Protein AF-0000000080191101 (afdb_homodimer)

Sequence (274 aa):
MLFVVQNVDECIVKDENNTLVDKIQKGYIIYFGLEKEDIEQYKGLDENKINFFAKKSHDFIKENIEERKEIMLLSQFTLMARFKKNKPDFHHASNPEIAKDVFYMLKDLLRANSGIFRTTLQIETKGQNINTRFLKLMLFVVQNVDECIVKDENNTLVDKIQKGYIIYFGLEKEDIEQYKGLDENKINFFAKKSHDFIKENIEERKEIMLLSQFTLMARFKKNKPDFHHASNPEIAKDVFYMLKDLLRANSGIFRTTLQIETKGQNINTRFLKL

InterPro domains:
  IPR003732 D-aminoacyl-tRNA deacylase DTD [PF02580] (3-123)
  IPR003732 D-aminoacyl-tRNA deacylase DTD [PTHR10472] (2-113)
  IPR023509 D-aminoacyl-tRNA deacylase-like superfamily [G3DSA:3.50.80.10] (1-134)
  IPR023509 D-aminoacyl-tRNA deacylase-like superfamily [SSF69500] (1-118)

Structure (mmCIF, N/CA/C/O backbone):
data_AF-0000000080191101-model_v1
#
loop_
_entity.id
_entity.type
_entity.pdbx_description
1 polymer 'D-aminoacyl-tRNA deacylase'
#
loop_
_atom_site.group_PDB
_atom_site.id
_atom_site.type_symbol
_atom_site.label_atom_id
_atom_site.label_alt_id
_atom_site.label_comp_id
_atom_site.label_asym_id
_atom_site.label_entity_id
_atom_site.label_seq_id
_atom_site.pdbx_PDB_ins_code
_atom_site.Cartn_x
_atom_site.Cartn_y
_atom_site.Cartn_z
_atom_site.occupancy
_atom_site.B_iso_or_equiv
_atom_site.auth_seq_id
_atom_site.auth_comp_id
_atom_site.auth_asym_id
_atom_site.auth_atom_id
_atom_site.pdbx_PDB_model_num
ATOM 1 N N . MET A 1 1 ? 10.312 11.273 -0.584 1 88.62 1 MET A N 1
ATOM 2 C CA . MET A 1 1 ? 8.906 11.18 -0.191 1 88.62 1 MET A CA 1
ATOM 3 C C . MET A 1 1 ? 8.219 10.008 -0.881 1 88.62 1 MET A C 1
ATOM 5 O O . MET A 1 1 ? 8.461 9.75 -2.062 1 88.62 1 MET A O 1
ATOM 9 N N . LEU A 1 2 ? 7.516 9.289 -0.04 1 91.44 2 LEU A N 1
ATOM 10 C CA . LEU A 1 2 ? 6.887 8.07 -0.542 1 91.44 2 LEU A CA 1
ATOM 11 C C . LEU A 1 2 ? 5.379 8.109 -0.317 1 91.44 2 LEU A C 1
ATOM 13 O O . LEU A 1 2 ? 4.914 8.578 0.725 1 91.44 2 LEU A O 1
ATOM 17 N N . PHE A 1 3 ? 4.68 7.602 -1.329 1 93.19 3 PHE A N 1
ATOM 18 C CA . PHE A 1 3 ? 3.225 7.52 -1.261 1 93.19 3 PHE A CA 1
ATOM 19 C C . PHE A 1 3 ? 2.74 6.141 -1.691 1 93.19 3 PHE A C 1
ATOM 21 O O . PHE A 1 3 ? 3.275 5.555 -2.637 1 93.19 3 PHE A O 1
ATOM 28 N N . VAL A 1 4 ? 1.876 5.621 -0.976 1 95 4 VAL A N 1
ATOM 29 C CA . VAL A 1 4 ? 1.034 4.535 -1.467 1 95 4 VAL A CA 1
ATOM 30 C C . VAL A 1 4 ? -0.397 5.035 -1.653 1 95 4 VAL A C 1
ATOM 32 O O . VAL A 1 4 ? -0.97 5.648 -0.749 1 95 4 VAL A O 1
ATOM 35 N N . VAL A 1 5 ? -0.919 4.844 -2.834 1 94.62 5 VAL A N 1
ATOM 36 C CA . VAL A 1 5 ? -2.248 5.344 -3.176 1 94.62 5 VAL A CA 1
ATOM 37 C C . VAL A 1 5 ? -3.166 4.172 -3.516 1 94.62 5 VAL A C 1
ATOM 39 O O . VAL A 1 5 ? -2.789 3.279 -4.277 1 94.62 5 VAL A O 1
ATOM 42 N N . GLN A 1 6 ? -4.324 4.168 -2.977 1 95.69 6 GLN A N 1
ATOM 43 C CA . GLN A 1 6 ? -5.328 3.146 -3.256 1 95.69 6 GLN A CA 1
ATOM 44 C C . GLN A 1 6 ? -6.699 3.771 -3.482 1 95.69 6 GLN A C 1
ATOM 46 O O . GLN A 1 6 ? -7.121 4.652 -2.729 1 95.69 6 GLN A O 1
ATOM 51 N N . ASN A 1 7 ? -7.391 3.387 -4.535 1 95.5 7 ASN A N 1
ATOM 52 C CA . ASN A 1 7 ? -8.789 3.797 -4.68 1 95.5 7 ASN A CA 1
ATOM 53 C C . ASN A 1 7 ? -9.703 2.994 -3.762 1 95.5 7 ASN A C 1
ATOM 55 O O . ASN A 1 7 ? -9.469 1.806 -3.529 1 95.5 7 ASN A O 1
ATOM 59 N N . VAL A 1 8 ? -10.766 3.678 -3.258 1 96.81 8 VAL A N 1
ATOM 60 C CA . VAL A 1 8 ? -11.711 3.021 -2.361 1 96.81 8 VAL A CA 1
ATOM 61 C C . VAL A 1 8 ? -13.133 3.51 -2.658 1 96.81 8 VAL A C 1
ATOM 63 O O . VAL A 1 8 ? -13.32 4.551 -3.289 1 96.81 8 VAL A O 1
ATOM 66 N N . ASP A 1 9 ? -14.039 2.709 -2.223 1 97 9 ASP A N 1
ATOM 67 C CA . ASP A 1 9 ? -15.438 3.119 -2.258 1 97 9 ASP A CA 1
ATOM 68 C C . ASP A 1 9 ? -15.859 3.752 -0.934 1 97 9 ASP A C 1
ATOM 70 O O . ASP A 1 9 ? -16.812 4.523 -0.885 1 97 9 ASP A O 1
ATOM 74 N N . GLU A 1 10 ? -15.125 3.342 0.123 1 98.06 10 GLU A N 1
ATOM 75 C CA . GLU A 1 10 ? -15.375 3.877 1.458 1 98.06 10 GLU A CA 1
ATOM 76 C C . GLU A 1 10 ? -14.148 3.725 2.354 1 98.06 10 GLU A C 1
ATOM 78 O O . GLU A 1 10 ? -13.453 2.711 2.291 1 98.06 10 GLU A O 1
ATOM 83 N N . CYS A 1 11 ? -13.914 4.695 3.174 1 98.38 11 CYS A N 1
ATOM 84 C CA . CYS A 1 11 ? -12.883 4.66 4.207 1 98.38 11 CYS A CA 1
ATOM 85 C C . CYS A 1 11 ? -13.367 5.344 5.48 1 98.38 11 CYS A C 1
ATOM 87 O O . CYS A 1 11 ? -13.797 6.496 5.445 1 98.38 11 CYS A O 1
ATOM 89 N N . ILE A 1 12 ? -13.328 4.648 6.539 1 98.62 12 ILE A N 1
ATOM 90 C CA . ILE A 1 12 ? -13.727 5.18 7.836 1 98.62 12 ILE A CA 1
ATOM 91 C C . ILE A 1 12 ? -12.547 5.121 8.805 1 98.62 12 ILE A C 1
ATOM 93 O O . ILE A 1 12 ? -11.938 4.066 8.984 1 98.62 12 ILE A O 1
ATOM 97 N N . VAL A 1 13 ? -12.234 6.246 9.398 1 98.56 13 VAL A N 1
ATOM 98 C CA . VAL A 1 13 ? -11.141 6.34 10.367 1 98.56 13 VAL A CA 1
ATOM 99 C C . VAL A 1 13 ? -11.695 6.699 11.742 1 98.56 13 VAL A C 1
ATOM 101 O O . VAL A 1 13 ? -12.406 7.695 11.891 1 98.56 13 VAL A O 1
ATOM 104 N N . LYS A 1 14 ? -11.375 5.848 12.68 1 98.44 14 LYS A N 1
ATOM 105 C CA . LYS A 1 14 ? -11.812 6.055 14.062 1 98.44 14 LYS A CA 1
ATOM 106 C C . LYS A 1 14 ? -10.617 6.059 15.016 1 98.44 14 LYS A C 1
ATOM 108 O O . LYS A 1 14 ? -9.555 5.527 14.695 1 98.44 14 LYS A O 1
ATOM 113 N N . ASP A 1 15 ? -10.773 6.691 16.125 1 96.88 15 ASP A N 1
ATOM 114 C CA . ASP A 1 15 ? -9.719 6.66 17.125 1 96.88 15 ASP A CA 1
ATOM 115 C C . ASP A 1 15 ? -9.828 5.418 18 1 96.88 15 ASP A C 1
ATOM 117 O O . ASP A 1 15 ? -10.656 4.539 17.734 1 96.88 15 ASP A O 1
ATOM 121 N N . GLU A 1 16 ? -9 5.312 19.016 1 92.56 16 GLU A N 1
ATOM 122 C CA . GLU A 1 16 ? -8.914 4.129 19.859 1 92.56 16 GLU A CA 1
ATOM 123 C C . GLU A 1 16 ? -10.211 3.916 20.641 1 92.56 16 GLU A C 1
ATOM 125 O O . GLU A 1 16 ? -10.516 2.795 21.047 1 92.56 16 GLU A O 1
ATOM 130 N N . ASN A 1 17 ? -10.93 5.008 20.828 1 94.69 17 ASN A N 1
ATOM 131 C CA . ASN A 1 17 ? -12.195 4.93 21.547 1 94.69 17 ASN A CA 1
ATOM 132 C C . ASN A 1 17 ? -13.367 4.73 20.594 1 94.69 17 ASN A C 1
ATOM 134 O O . ASN A 1 17 ? -14.523 4.922 20.969 1 94.69 17 ASN A O 1
ATOM 138 N N . ASN A 1 18 ? -13.086 4.473 19.375 1 94.69 18 ASN A N 1
ATOM 139 C CA . ASN A 1 18 ? -14.07 4.211 18.328 1 94.69 18 ASN A CA 1
ATOM 140 C C . ASN A 1 18 ? -14.836 5.477 17.953 1 94.69 18 ASN A C 1
ATOM 142 O O . ASN A 1 18 ? -15.969 5.402 17.469 1 94.69 18 ASN A O 1
ATOM 146 N N . THR A 1 19 ? -14.273 6.645 18.297 1 97.19 19 THR A N 1
ATOM 147 C CA . THR A 1 19 ? -14.852 7.91 17.859 1 97.19 19 THR A CA 1
ATOM 148 C C . THR A 1 19 ? -14.43 8.234 16.438 1 97.19 19 THR A C 1
ATOM 150 O O . THR A 1 19 ? -13.266 8.062 16.062 1 97.19 19 THR A O 1
ATOM 153 N N . LEU A 1 20 ? -15.406 8.688 15.672 1 98.19 20 LEU A N 1
ATOM 154 C CA . LEU A 1 20 ? -15.141 9.008 14.273 1 98.19 20 LEU A CA 1
ATOM 155 C C . LEU A 1 20 ? -14.148 10.164 14.156 1 98.19 20 LEU A C 1
ATOM 157 O O . LEU A 1 20 ? -14.352 11.219 14.758 1 98.19 20 LEU A O 1
ATOM 161 N N . VAL A 1 21 ? -13.086 9.922 13.477 1 98.25 21 VAL A N 1
ATOM 162 C CA . VAL A 1 21 ? -12.117 10.961 13.148 1 98.25 21 VAL A CA 1
ATOM 163 C C . VAL A 1 21 ? -12.469 11.602 11.812 1 98.25 21 VAL A C 1
ATOM 165 O O . VAL A 1 21 ? -12.562 12.828 11.703 1 98.25 21 VAL A O 1
ATOM 168 N N . ASP A 1 22 ? -12.688 10.789 10.781 1 98.5 22 ASP A N 1
ATOM 169 C CA . ASP A 1 22 ? -13.078 11.242 9.453 1 98.5 22 ASP A CA 1
ATOM 170 C C . ASP A 1 22 ? -13.547 10.078 8.586 1 98.5 22 ASP A C 1
ATOM 172 O O . ASP A 1 22 ? -13.414 8.914 8.977 1 98.5 22 ASP A O 1
ATOM 176 N N . LYS A 1 23 ? -14.195 10.375 7.516 1 98.5 23 LYS A N 1
ATOM 177 C CA . LYS A 1 23 ? -14.688 9.352 6.594 1 98.5 23 LYS A CA 1
ATOM 178 C C . LYS A 1 23 ? -14.797 9.898 5.176 1 98.5 23 LYS A C 1
ATOM 180 O O . LYS A 1 23 ? -15.008 11.094 4.98 1 98.5 23 LYS A O 1
ATOM 185 N N . ILE A 1 24 ? -14.539 9.023 4.238 1 98.31 24 ILE A N 1
ATOM 186 C CA . ILE A 1 24 ? -14.773 9.383 2.844 1 98.31 24 ILE A CA 1
ATOM 187 C C . ILE A 1 24 ? -15.547 8.266 2.145 1 98.31 24 ILE A C 1
ATOM 189 O O . ILE A 1 24 ? -15.531 7.121 2.596 1 98.31 24 ILE A O 1
ATOM 193 N N . GLN A 1 25 ? -16.25 8.68 1.115 1 96.94 25 GLN A N 1
ATOM 194 C CA . GLN A 1 25 ? -16.828 7.703 0.197 1 96.94 25 GLN A CA 1
ATOM 195 C C . GLN A 1 25 ? -15.898 7.438 -0.982 1 96.94 25 GLN A C 1
ATOM 197 O O . GLN A 1 25 ? -14.727 7.121 -0.792 1 96.94 25 GLN A O 1
ATOM 202 N N . LYS A 1 26 ? -16.375 7.414 -2.162 1 96.12 26 LYS A N 1
ATOM 203 C CA . LYS A 1 26 ? -15.539 7.09 -3.32 1 96.12 26 LYS A CA 1
ATOM 204 C C . LYS A 1 26 ? -14.367 8.07 -3.449 1 96.12 26 LYS A C 1
ATOM 206 O O . LYS A 1 26 ? -14.57 9.281 -3.512 1 96.12 26 LYS A O 1
ATOM 211 N N . GLY A 1 27 ? -13.164 7.551 -3.402 1 96.69 27 GLY A N 1
ATOM 212 C CA . GLY A 1 27 ? -11.969 8.391 -3.482 1 96.69 27 GLY A CA 1
ATOM 213 C C . GLY A 1 27 ? -10.68 7.602 -3.34 1 96.69 27 GLY A C 1
ATOM 214 O O . GLY A 1 27 ? -10.57 6.48 -3.836 1 96.69 27 GLY A O 1
ATOM 215 N N . TYR A 1 28 ? -9.641 8.266 -2.773 1 97.19 28 TYR A N 1
ATOM 216 C CA . TYR A 1 28 ? -8.32 7.668 -2.641 1 97.19 28 TYR A CA 1
ATOM 217 C C . TYR A 1 28 ? -7.824 7.754 -1.202 1 97.19 28 TYR A C 1
ATOM 219 O O . TYR A 1 28 ? -8.039 8.758 -0.524 1 97.19 28 TYR A O 1
ATOM 227 N N . ILE A 1 29 ? -7.289 6.684 -0.745 1 97.75 29 ILE A N 1
ATOM 228 C CA . ILE A 1 29 ? -6.438 6.75 0.438 1 97.75 29 ILE A CA 1
ATOM 229 C C . ILE A 1 29 ? -4.988 6.996 0.02 1 97.75 29 ILE A C 1
ATOM 231 O O . ILE A 1 29 ? -4.484 6.344 -0.897 1 97.75 29 ILE A O 1
ATOM 235 N N . ILE A 1 30 ? -4.355 7.93 0.646 1 97.12 30 ILE A N 1
ATOM 236 C CA . ILE A 1 30 ? -2.943 8.211 0.409 1 97.12 30 ILE A CA 1
ATOM 237 C C . ILE A 1 30 ? -2.154 8.031 1.704 1 97.12 30 ILE A C 1
ATOM 239 O O . ILE A 1 30 ? -2.359 8.766 2.672 1 97.12 30 ILE A O 1
ATOM 243 N N . TYR A 1 31 ? -1.347 7.023 1.684 1 97 31 TYR A N 1
ATOM 244 C CA . TYR A 1 31 ? -0.37 6.828 2.75 1 97 31 TYR A CA 1
ATOM 245 C C . TYR A 1 31 ? 0.904 7.617 2.475 1 97 31 TYR A C 1
ATOM 247 O O . TYR A 1 31 ? 1.59 7.371 1.479 1 97 31 TYR A O 1
ATOM 255 N N . PHE A 1 32 ? 1.177 8.508 3.398 1 96.12 32 PHE A N 1
ATOM 256 C CA . PHE A 1 32 ? 2.244 9.477 3.18 1 96.12 32 PHE A CA 1
ATOM 257 C C . PHE A 1 32 ? 3.414 9.211 4.121 1 96.12 32 PHE A C 1
ATOM 259 O O . PHE A 1 32 ? 3.221 9.023 5.324 1 96.12 32 PHE A O 1
ATOM 266 N N . GLY A 1 33 ? 4.598 9.188 3.529 1 94.56 33 GLY A N 1
ATOM 267 C CA . GLY A 1 33 ? 5.84 9.125 4.281 1 94.56 33 GLY A CA 1
ATOM 268 C C . GLY A 1 33 ? 6.898 10.086 3.771 1 94.56 33 GLY A C 1
ATOM 269 O O . GLY A 1 33 ? 7.043 10.266 2.562 1 94.56 33 GLY A O 1
ATOM 270 N N . LEU A 1 34 ? 7.527 10.734 4.703 1 93.38 34 LEU A N 1
ATOM 271 C CA . LEU A 1 34 ? 8.602 11.656 4.371 1 93.38 34 LEU A CA 1
ATOM 272 C C . LEU A 1 34 ? 9.953 11.094 4.777 1 93.38 34 LEU A C 1
ATOM 274 O O . LEU A 1 34 ? 10.148 10.703 5.934 1 93.38 34 LEU A O 1
ATOM 278 N N . GLU A 1 35 ? 10.883 11.047 3.877 1 91.31 35 GLU A N 1
ATOM 279 C CA . GLU A 1 35 ? 12.203 10.477 4.109 1 91.31 35 GLU A CA 1
ATOM 280 C C . GLU A 1 35 ? 13.148 11.508 4.711 1 91.31 35 GLU A C 1
ATOM 282 O O . GLU A 1 35 ? 13.141 12.672 4.312 1 91.31 35 GLU A O 1
ATOM 287 N N . LYS A 1 36 ? 13.984 11.039 5.539 1 91 36 LYS A N 1
ATOM 288 C CA . LYS A 1 36 ? 14.969 11.883 6.215 1 91 36 LYS A CA 1
ATOM 289 C C . LYS A 1 36 ? 15.93 12.508 5.211 1 91 36 LYS A C 1
ATOM 291 O O . LYS A 1 36 ? 16.234 13.703 5.293 1 91 36 LYS A O 1
ATOM 296 N N . GLU A 1 37 ? 16.375 11.758 4.32 1 88.81 37 GLU A N 1
ATOM 297 C CA . GLU A 1 37 ? 17.359 12.211 3.34 1 88.81 37 GLU A CA 1
ATOM 298 C C . GLU A 1 37 ? 16.797 13.352 2.49 1 88.81 37 GLU A C 1
ATOM 300 O O . GLU A 1 37 ? 17.531 14.266 2.123 1 88.81 37 GLU A O 1
ATOM 305 N N . ASP A 1 38 ? 15.523 13.328 2.174 1 86.12 38 ASP A N 1
ATOM 306 C CA . ASP A 1 38 ? 14.891 14.391 1.398 1 86.12 38 ASP A CA 1
ATOM 307 C C . ASP A 1 38 ? 14.914 15.711 2.154 1 86.12 38 ASP A C 1
ATOM 309 O O . ASP A 1 38 ? 15.273 16.75 1.591 1 86.12 38 ASP A O 1
ATOM 313 N N . ILE A 1 39 ? 14.609 15.672 3.426 1 86.38 39 ILE A N 1
ATOM 314 C CA . ILE A 1 39 ? 14.531 16.875 4.254 1 86.38 39 ILE A CA 1
ATOM 315 C C . ILE A 1 39 ? 15.93 17.422 4.5 1 86.38 39 ILE A C 1
ATOM 317 O O . ILE A 1 39 ? 16.141 18.641 4.43 1 86.38 39 ILE A O 1
ATOM 321 N N . GLU A 1 40 ? 16.859 16.547 4.738 1 86.06 40 GLU A N 1
ATOM 322 C CA . GLU A 1 40 ? 18.203 16.984 5.105 1 86.06 40 GLU A CA 1
ATOM 323 C C . GLU A 1 40 ? 18.938 17.594 3.912 1 86.06 40 GLU A C 1
ATOM 325 O O . GLU A 1 40 ? 19.828 18.422 4.086 1 86.06 40 GLU A O 1
ATOM 330 N N . GLN A 1 41 ? 18.562 17.125 2.807 1 87.12 41 GLN A N 1
ATOM 331 C CA . GLN A 1 41 ? 19.203 17.641 1.603 1 87.12 41 GLN A CA 1
ATOM 332 C C . GLN A 1 41 ? 18.75 19.062 1.296 1 87.12 41 GLN A C 1
ATOM 334 O O . GLN A 1 41 ? 19.422 19.812 0.584 1 87.12 41 GLN A O 1
ATOM 339 N N . TYR A 1 42 ? 17.594 19.438 1.812 1 84.06 42 TYR A N 1
ATOM 340 C CA . TYR A 1 42 ? 17.078 20.797 1.614 1 84.06 42 TYR A CA 1
ATOM 341 C C . TYR A 1 42 ? 17.719 21.781 2.584 1 84.06 42 TYR A C 1
ATOM 343 O O . TYR A 1 42 ? 17.656 21.594 3.801 1 84.06 42 TYR A O 1
ATOM 351 N N . LYS A 1 43 ? 18.469 22.672 1.936 1 82.81 43 LYS A N 1
ATOM 352 C CA . LYS A 1 43 ? 19.125 23.719 2.719 1 82.81 43 LYS A CA 1
ATOM 353 C C . LYS A 1 43 ? 18.188 24.891 2.984 1 82.81 43 LYS A C 1
ATOM 355 O O . LYS A 1 43 ? 17.469 25.328 2.086 1 82.81 43 LYS A O 1
ATOM 360 N N . GLY A 1 44 ? 17.953 25.25 4.316 1 80.62 44 GLY A N 1
ATOM 361 C CA . GLY A 1 44 ? 17.094 26.375 4.648 1 80.62 44 GLY A CA 1
ATOM 362 C C . GLY A 1 44 ? 16.406 26.234 5.996 1 80.62 44 GLY A C 1
ATOM 363 O O . GLY A 1 44 ? 16.672 25.281 6.73 1 80.62 44 GLY A O 1
ATOM 364 N N . LEU A 1 45 ? 15.5 27.234 6.141 1 86.38 45 LEU A N 1
ATOM 365 C CA . LEU A 1 45 ? 14.75 27.219 7.391 1 86.38 45 LEU A CA 1
ATOM 366 C C . LEU A 1 45 ? 13.641 26.188 7.348 1 86.38 45 LEU A C 1
ATOM 368 O O . LEU A 1 45 ? 13.172 25.812 6.27 1 86.38 45 LEU A O 1
ATOM 372 N N . ASP A 1 46 ? 13.172 25.719 8.484 1 88.5 46 ASP A N 1
ATOM 373 C CA . ASP A 1 46 ? 12.156 24.672 8.602 1 88.5 46 ASP A CA 1
ATOM 374 C C . ASP A 1 46 ? 10.867 25.078 7.895 1 88.5 46 ASP A C 1
ATOM 376 O O . ASP A 1 46 ? 10.234 24.266 7.223 1 88.5 46 ASP A O 1
ATOM 380 N N . GLU A 1 47 ? 10.609 26.297 7.965 1 90.69 47 GLU A N 1
ATOM 381 C CA . GLU A 1 47 ? 9.367 26.766 7.359 1 90.69 47 GLU A CA 1
ATOM 382 C C . GLU A 1 47 ? 9.398 26.609 5.844 1 90.69 47 GLU A C 1
ATOM 384 O O . GLU A 1 47 ? 8.391 26.234 5.23 1 90.69 47 GLU A O 1
ATOM 389 N N . ASN A 1 48 ? 10.531 26.938 5.324 1 91.56 48 ASN A N 1
ATOM 390 C CA . ASN A 1 48 ? 10.68 26.812 3.879 1 91.56 48 ASN A CA 1
ATOM 391 C C . ASN A 1 48 ? 10.664 25.344 3.441 1 91.56 48 ASN A C 1
ATOM 393 O O . ASN A 1 48 ? 10.109 25.016 2.396 1 91.56 48 ASN A O 1
ATOM 397 N N . LYS A 1 49 ? 11.203 24.562 4.266 1 91.19 49 LYS A N 1
ATOM 398 C CA . LYS A 1 49 ? 11.211 23.125 3.996 1 91.19 49 LYS A CA 1
ATOM 399 C C . LYS A 1 49 ? 9.789 22.562 3.977 1 91.19 49 LYS A C 1
ATOM 401 O O . LYS A 1 49 ? 9.414 21.844 3.045 1 91.19 49 LYS A O 1
ATOM 406 N N . ILE A 1 50 ? 9.102 22.922 4.953 1 94.56 50 ILE A N 1
ATOM 407 C CA . ILE A 1 50 ? 7.734 22.422 5.109 1 94.56 50 ILE A CA 1
ATOM 408 C C . ILE A 1 50 ? 6.898 22.828 3.9 1 94.56 50 ILE A C 1
ATOM 410 O O . ILE A 1 50 ? 6.227 22 3.291 1 94.56 50 ILE A O 1
ATOM 414 N N . ASN A 1 51 ? 7.012 24.078 3.51 1 95.44 51 ASN A N 1
ATOM 415 C CA . ASN A 1 51 ? 6.262 24.578 2.369 1 95.44 51 ASN A CA 1
ATOM 416 C C . ASN A 1 51 ? 6.664 23.891 1.072 1 95.44 51 ASN A C 1
ATOM 418 O O . ASN A 1 51 ? 5.809 23.516 0.269 1 95.44 51 ASN A O 1
ATOM 422 N N . PHE A 1 52 ? 7.867 23.75 0.987 1 94.5 52 PHE A N 1
ATOM 423 C CA . PHE A 1 52 ? 8.406 23.156 -0.229 1 94.5 52 PHE A CA 1
ATOM 424 C C . PHE A 1 52 ? 7.918 21.719 -0.393 1 94.5 52 PHE A C 1
ATOM 426 O O . PHE A 1 52 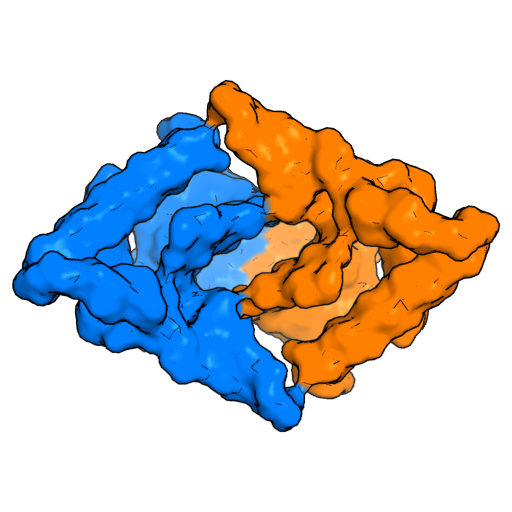? 7.375 21.359 -1.439 1 94.5 52 PHE A O 1
ATOM 433 N N . PHE A 1 53 ? 8.055 20.953 0.539 1 94.44 53 PHE A N 1
ATOM 434 C CA . PHE A 1 53 ? 7.727 19.531 0.443 1 94.44 53 PHE A CA 1
ATOM 435 C C . PHE A 1 53 ? 6.219 19.344 0.349 1 94.44 53 PHE A C 1
ATOM 437 O O . PHE A 1 53 ? 5.746 18.438 -0.344 1 94.44 53 PHE A O 1
ATOM 444 N N . ALA A 1 54 ? 5.473 20.188 1.089 1 96.62 54 ALA A N 1
ATOM 445 C CA . ALA A 1 54 ? 4.02 20.094 0.996 1 96.62 54 ALA A CA 1
ATOM 446 C C . ALA A 1 54 ? 3.539 20.406 -0.419 1 96.62 54 ALA A C 1
ATOM 448 O O . ALA A 1 54 ? 2.738 19.672 -0.988 1 96.62 54 ALA A O 1
ATOM 449 N N . LYS A 1 55 ? 4.094 21.453 -1.005 1 96.12 55 LYS A N 1
ATOM 450 C CA . LYS A 1 55 ? 3.693 21.859 -2.35 1 96.12 55 LYS A CA 1
ATOM 451 C C . LYS A 1 55 ? 4.129 20.828 -3.385 1 96.12 55 LYS A C 1
ATOM 453 O O . LYS A 1 55 ? 3.361 20.484 -4.285 1 96.12 55 LYS A O 1
ATOM 458 N N . LYS A 1 56 ? 5.316 20.406 -3.213 1 94 56 LYS A N 1
ATOM 459 C CA . LYS A 1 56 ? 5.832 19.406 -4.137 1 94 56 LYS A CA 1
ATOM 460 C C . LYS A 1 56 ? 4.996 18.125 -4.086 1 94 56 LYS A C 1
ATOM 462 O O . LYS A 1 56 ? 4.695 17.531 -5.121 1 94 56 LYS A O 1
ATOM 467 N N . SER A 1 57 ? 4.684 17.719 -2.887 1 94.56 57 SER A N 1
ATOM 468 C CA . SER A 1 57 ? 3.836 16.547 -2.711 1 94.56 57 SER A CA 1
ATOM 469 C C . SER A 1 57 ? 2.463 16.75 -3.34 1 94.56 57 SER A C 1
ATOM 471 O O . SER A 1 57 ? 1.946 15.859 -4.023 1 94.56 57 SER A O 1
ATOM 473 N N . HIS A 1 58 ? 1.922 17.859 -3.086 1 95.62 58 HIS A N 1
ATOM 474 C CA . HIS A 1 58 ? 0.621 18.203 -3.646 1 95.62 58 HIS A CA 1
ATOM 475 C C . HIS A 1 58 ? 0.618 18.062 -5.164 1 95.62 58 HIS A C 1
ATOM 477 O O . HIS A 1 58 ? -0.249 17.391 -5.727 1 95.62 58 HIS A O 1
ATOM 483 N N . ASP A 1 59 ? 1.575 18.703 -5.777 1 92.94 59 ASP A N 1
ATOM 484 C CA . ASP A 1 59 ? 1.649 18.688 -7.234 1 92.94 59 ASP A CA 1
ATOM 485 C C . ASP A 1 59 ? 1.83 17.25 -7.754 1 92.94 59 ASP A C 1
ATOM 487 O O . ASP A 1 59 ? 1.198 16.859 -8.734 1 92.94 59 ASP A O 1
ATOM 491 N N . PHE A 1 60 ? 2.654 16.562 -7.086 1 89.88 60 PHE A N 1
ATOM 492 C CA . PHE A 1 60 ? 2.949 15.195 -7.484 1 89.88 60 PHE A CA 1
ATOM 493 C C . PHE A 1 60 ? 1.702 14.328 -7.391 1 89.88 60 PHE A C 1
ATOM 495 O O . PHE A 1 60 ? 1.384 13.586 -8.32 1 89.88 60 PHE A O 1
ATOM 502 N N . ILE A 1 61 ? 0.945 14.406 -6.293 1 90.81 61 ILE A N 1
ATOM 503 C CA . ILE A 1 61 ? -0.266 13.625 -6.074 1 90.81 61 ILE A CA 1
ATOM 504 C C . ILE A 1 61 ? -1.312 13.984 -7.125 1 90.81 61 ILE A C 1
ATOM 506 O O . ILE A 1 61 ? -1.911 13.102 -7.742 1 90.81 61 ILE A O 1
ATOM 510 N N . LYS A 1 62 ? -1.498 15.18 -7.41 1 90.12 62 LYS A N 1
ATOM 511 C CA . LYS A 1 62 ? -2.51 15.641 -8.352 1 90.12 62 LYS A CA 1
ATOM 512 C C . LYS A 1 62 ? -2.225 15.125 -9.758 1 90.12 62 LYS A C 1
ATOM 514 O O . LYS A 1 62 ? -3.152 14.859 -10.531 1 90.12 62 LYS A O 1
ATOM 519 N N . GLU A 1 63 ? -0.983 14.992 -10.016 1 87 63 GLU A 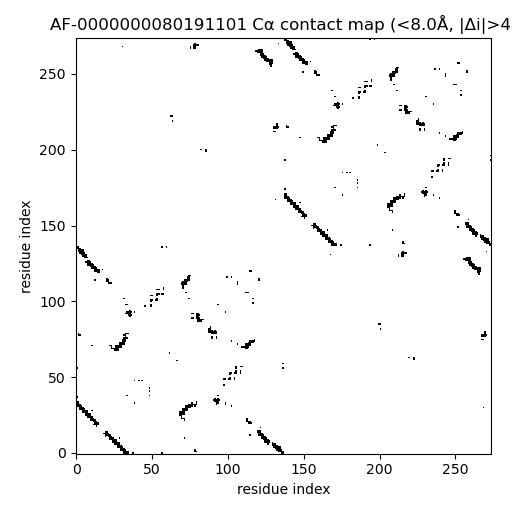N 1
ATOM 520 C CA . GLU A 1 63 ? -0.59 14.5 -11.336 1 87 63 GLU A CA 1
ATOM 521 C C . GLU A 1 63 ? -0.833 13 -11.461 1 87 63 GLU A C 1
ATOM 523 O O . GLU A 1 63 ? -0.849 12.461 -12.57 1 87 63 GLU A O 1
ATOM 528 N N . ASN A 1 64 ? -1.038 12.344 -10.336 1 85.25 64 ASN A N 1
ATOM 529 C CA . ASN A 1 64 ? -1.044 10.883 -10.375 1 85.25 64 ASN A CA 1
ATOM 530 C C . ASN A 1 64 ? -2.395 10.32 -9.945 1 85.25 64 ASN A C 1
ATOM 532 O O . ASN A 1 64 ? -2.57 9.102 -9.883 1 85.25 64 ASN A O 1
ATOM 536 N N . ILE A 1 65 ? -3.338 11.133 -9.578 1 85.25 65 ILE A N 1
ATOM 537 C CA . ILE A 1 65 ? -4.664 10.656 -9.203 1 85.25 65 ILE A CA 1
ATOM 538 C C . ILE A 1 65 ? -5.727 11.367 -10.031 1 85.25 65 ILE A C 1
ATOM 540 O O . ILE A 1 65 ? -5.453 12.414 -10.633 1 85.25 65 ILE A O 1
ATOM 544 N N . GLU A 1 66 ? -6.91 10.703 -10.148 1 82.31 66 GLU A N 1
ATOM 545 C CA . GLU A 1 66 ? -8.031 11.328 -10.844 1 82.31 66 GLU A CA 1
ATOM 546 C C . GLU A 1 66 ? -8.547 12.539 -10.078 1 82.31 66 GLU A C 1
ATOM 548 O O . GLU A 1 66 ? -8.594 12.531 -8.844 1 82.31 66 GLU A O 1
ATOM 553 N N . GLU A 1 67 ? -9 13.492 -10.781 1 74.62 67 GLU A N 1
ATOM 554 C CA . GLU A 1 67 ? -9.461 14.75 -10.18 1 74.62 67 GLU A CA 1
ATOM 555 C C . GLU A 1 67 ? -10.82 14.57 -9.508 1 74.62 67 GLU A C 1
ATOM 557 O O . GLU A 1 67 ? -11.578 13.672 -9.859 1 74.62 67 GLU A O 1
ATOM 562 N N . ARG A 1 68 ? -11.094 15.445 -8.562 1 75.25 68 ARG A N 1
ATOM 563 C CA . ARG A 1 68 ? -12.383 15.664 -7.914 1 75.25 68 ARG A CA 1
ATOM 564 C C . ARG A 1 68 ? -12.812 14.438 -7.125 1 75.25 68 ARG A C 1
ATOM 566 O O . ARG A 1 68 ? -14.008 14.117 -7.062 1 75.25 68 ARG A O 1
ATOM 573 N N . LYS A 1 69 ? -11.898 13.664 -6.656 1 87 69 LYS A N 1
ATOM 574 C CA . LYS A 1 69 ? -12.211 12.555 -5.762 1 87 69 LYS A CA 1
ATOM 575 C C . LYS A 1 69 ? -11.812 12.875 -4.324 1 87 69 LYS A C 1
ATOM 577 O O . LYS A 1 69 ? -10.883 13.648 -4.094 1 87 69 LYS A O 1
ATOM 582 N N . GLU A 1 70 ? -12.617 12.398 -3.412 1 96.56 70 GLU A N 1
ATOM 583 C CA . GLU A 1 70 ? -12.273 12.555 -2.002 1 96.56 70 GLU A CA 1
ATOM 584 C C . GLU A 1 70 ? -10.945 11.883 -1.68 1 96.56 70 GLU A C 1
ATOM 586 O O . GLU A 1 70 ? -10.602 10.859 -2.281 1 96.56 70 GLU A O 1
ATOM 591 N N . ILE A 1 71 ? -10.211 12.555 -0.778 1 97.94 71 ILE A N 1
ATOM 592 C CA . ILE A 1 71 ? -8.914 12.008 -0.394 1 97.94 71 ILE A CA 1
ATOM 593 C C . ILE A 1 71 ? -8.867 11.797 1.118 1 97.94 71 ILE A C 1
ATOM 595 O O . ILE A 1 71 ? -9.273 12.672 1.885 1 97.94 71 ILE A O 1
ATOM 599 N N . MET A 1 72 ? -8.523 10.656 1.551 1 98.5 72 MET A N 1
ATOM 600 C CA . MET A 1 72 ? -8.133 10.383 2.93 1 98.5 72 MET A CA 1
ATOM 601 C C . MET A 1 72 ? -6.613 10.312 3.055 1 98.5 72 MET A C 1
ATOM 603 O O . MET A 1 72 ? -5.984 9.391 2.535 1 98.5 72 MET A O 1
ATOM 607 N N . LEU A 1 73 ? -6.012 11.281 3.688 1 98.25 73 LEU A N 1
ATOM 608 C CA . LEU A 1 73 ? -4.566 11.336 3.885 1 98.25 73 LEU A CA 1
ATOM 609 C C . LEU A 1 73 ? -4.176 10.703 5.215 1 98.25 73 LEU A C 1
ATOM 611 O O . LEU A 1 73 ? -4.699 11.086 6.266 1 98.25 73 LEU A O 1
ATOM 615 N N . LEU A 1 74 ? -3.307 9.758 5.191 1 97.94 74 LEU A N 1
ATOM 616 C CA . LEU A 1 74 ? -2.842 9.055 6.383 1 97.94 74 LEU A CA 1
ATOM 617 C C . LEU A 1 74 ? -1.319 9.078 6.469 1 97.94 74 LEU A C 1
ATOM 619 O O . LEU A 1 74 ? -0.634 8.797 5.484 1 97.94 74 LEU A O 1
ATOM 623 N N . SER A 1 75 ? -0.792 9.414 7.664 1 96.56 75 SER A N 1
ATOM 624 C CA . SER A 1 75 ? 0.652 9.375 7.871 1 96.56 75 SER A CA 1
ATOM 625 C C . SER A 1 75 ? 1.151 7.945 8.016 1 96.56 75 SER A C 1
ATOM 627 O O . SER A 1 75 ? 0.531 7.133 8.711 1 96.56 75 SER A O 1
ATOM 629 N N . GLN A 1 76 ? 2.217 7.637 7.336 1 94.19 76 GLN A N 1
ATOM 630 C CA . GLN A 1 76 ? 2.779 6.289 7.363 1 94.19 76 GLN A CA 1
ATOM 631 C C . GLN A 1 76 ? 4.305 6.328 7.32 1 94.19 76 GLN A C 1
ATOM 633 O O . GLN A 1 76 ? 4.906 6.156 6.258 1 94.19 76 GLN A O 1
ATOM 638 N N . PHE A 1 77 ? 4.879 6.434 8.43 1 92.31 77 PHE A N 1
ATOM 639 C CA . PHE A 1 77 ? 6.336 6.477 8.492 1 92.31 77 PHE A CA 1
ATOM 640 C C . PHE A 1 77 ? 6.93 5.098 8.234 1 92.31 77 PHE A C 1
ATOM 642 O O . PHE A 1 77 ? 8.102 4.984 7.867 1 92.31 77 PHE A O 1
ATOM 649 N N . THR A 1 78 ? 6.066 4.074 8.328 1 90.5 78 THR A N 1
ATOM 650 C CA . THR A 1 78 ? 6.535 2.707 8.141 1 90.5 78 THR A CA 1
ATOM 651 C C . THR A 1 78 ? 6.902 2.455 6.684 1 90.5 78 THR A C 1
ATOM 653 O O . THR A 1 78 ? 7.559 1.459 6.367 1 90.5 78 THR A O 1
ATOM 656 N N . LEU A 1 79 ? 6.5 3.371 5.793 1 91.5 79 LEU A N 1
ATOM 657 C CA . LEU A 1 79 ? 6.93 3.283 4.402 1 91.5 79 LEU A CA 1
ATOM 658 C C . LEU A 1 79 ? 8.445 3.383 4.293 1 91.5 79 LEU A C 1
ATOM 660 O O . LEU A 1 79 ? 9.031 2.953 3.293 1 91.5 79 LEU A O 1
ATOM 664 N N . MET A 1 80 ? 9.086 3.926 5.328 1 88.5 80 MET A N 1
ATOM 665 C CA . MET A 1 80 ? 10.531 4.109 5.309 1 88.5 80 MET A CA 1
ATOM 666 C C . MET A 1 80 ? 11.234 2.967 6.039 1 88.5 80 MET A C 1
ATOM 668 O O . MET A 1 80 ? 12.438 3.039 6.305 1 88.5 80 MET A O 1
ATOM 672 N N . ALA A 1 81 ? 10.484 1.994 6.406 1 85.75 81 ALA A N 1
ATOM 673 C CA . ALA A 1 81 ? 11.062 0.866 7.133 1 85.75 81 ALA A CA 1
ATOM 674 C C . ALA A 1 81 ? 12.094 0.136 6.281 1 85.75 81 ALA A C 1
ATOM 676 O O . ALA A 1 81 ? 11.883 -0.077 5.082 1 85.75 81 ALA A O 1
ATOM 677 N N . ARG A 1 82 ? 13.234 -0.085 6.898 1 80 82 ARG A N 1
ATOM 678 C CA . ARG A 1 82 ? 14.266 -0.935 6.312 1 80 82 ARG A CA 1
ATOM 679 C C . ARG A 1 82 ? 14.547 -2.143 7.199 1 80 82 ARG A C 1
ATOM 681 O O . ARG A 1 82 ? 14.5 -2.043 8.43 1 80 82 ARG A O 1
ATOM 688 N N . PHE A 1 83 ? 14.625 -3.215 6.633 1 69.25 83 PHE A N 1
ATOM 689 C CA . PHE A 1 83 ? 14.789 -4.418 7.438 1 69.25 83 PHE A CA 1
ATOM 690 C C . PHE A 1 83 ? 16.25 -4.855 7.465 1 69.25 83 PHE A C 1
ATOM 692 O O . PHE A 1 83 ? 16.891 -4.98 6.418 1 69.25 83 PHE A O 1
ATOM 699 N N . LYS A 1 84 ? 16.828 -4.566 8.695 1 62.53 84 LYS A N 1
ATOM 700 C CA . LYS A 1 84 ? 18.109 -5.148 9.062 1 62.53 84 LYS A CA 1
ATOM 701 C C . LYS A 1 84 ? 17.922 -6.336 10.008 1 62.53 84 LYS A C 1
ATOM 703 O O . LYS A 1 84 ? 17.484 -6.164 11.148 1 62.53 84 LYS A O 1
ATOM 708 N N . LYS A 1 85 ? 18.219 -7.297 9.867 1 58.09 85 LYS A N 1
ATOM 709 C CA . LYS A 1 85 ? 18.203 -8.461 10.75 1 58.09 85 LYS A CA 1
ATOM 710 C C . LYS A 1 85 ? 16.812 -8.672 11.344 1 58.09 85 LYS A C 1
ATOM 712 O O . LYS A 1 85 ? 16.625 -8.57 12.555 1 58.09 85 LYS A O 1
ATOM 717 N N . ASN A 1 86 ? 15.68 -8.727 10.891 1 64.31 86 ASN A N 1
ATOM 718 C CA . ASN A 1 86 ? 14.336 -9.188 11.234 1 64.31 86 ASN A CA 1
ATOM 719 C C . ASN A 1 86 ? 13.516 -8.078 11.883 1 64.31 86 ASN A C 1
ATOM 721 O O . ASN A 1 86 ? 12.383 -8.305 12.32 1 64.31 86 ASN A O 1
ATOM 725 N N . LYS A 1 87 ? 14.242 -7.039 12.281 1 70.06 87 LYS A N 1
ATOM 726 C CA . LYS A 1 87 ? 13.453 -5.961 12.867 1 70.06 87 LYS A CA 1
ATOM 727 C C . LYS A 1 87 ? 13.453 -4.727 11.977 1 70.06 87 LYS A C 1
ATOM 729 O O . LYS A 1 87 ? 14.484 -4.379 11.391 1 70.06 87 LYS A O 1
ATOM 734 N N . PRO A 1 88 ? 12.18 -4.137 11.867 1 79.31 88 PRO A N 1
ATOM 735 C CA . PRO A 1 88 ? 12.164 -2.928 11.039 1 79.31 88 PRO A CA 1
ATOM 736 C C . PRO A 1 88 ? 12.898 -1.76 11.695 1 79.31 88 PRO A C 1
ATOM 738 O O . PRO A 1 88 ? 12.836 -1.589 12.914 1 79.31 88 PRO A O 1
ATOM 741 N N . ASP A 1 89 ? 13.734 -1.137 10.945 1 83.38 89 ASP A N 1
ATOM 742 C CA . ASP A 1 89 ? 14.422 0.095 11.32 1 83.38 89 ASP A CA 1
ATOM 743 C C . ASP A 1 89 ? 13.789 1.307 10.633 1 83.38 89 ASP A C 1
ATOM 745 O O . ASP A 1 89 ? 13.625 1.322 9.414 1 83.38 89 ASP A O 1
ATOM 749 N N . PHE A 1 90 ? 13.406 2.35 11.477 1 86.25 90 PHE A N 1
ATOM 750 C CA . PHE A 1 90 ? 12.727 3.523 10.938 1 86.25 90 PHE A CA 1
ATOM 751 C C . PHE A 1 90 ? 13.648 4.738 10.953 1 86.25 90 PHE A C 1
ATOM 753 O O . PHE A 1 90 ? 13.18 5.879 10.984 1 86.25 90 PHE A O 1
ATOM 760 N N . HIS A 1 91 ? 14.898 4.457 10.914 1 86.88 91 HIS A N 1
ATOM 761 C CA . HIS A 1 91 ? 15.891 5.523 10.969 1 86.88 91 HIS A CA 1
ATOM 762 C C . HIS A 1 91 ? 15.805 6.422 9.742 1 86.88 91 HIS A C 1
ATOM 764 O O . HIS A 1 91 ? 16.266 7.566 9.773 1 86.88 91 HIS A O 1
ATOM 770 N N . HIS A 1 92 ? 15.227 5.992 8.781 1 89.44 92 HIS A N 1
ATOM 771 C CA . HIS A 1 92 ? 15.172 6.742 7.527 1 89.44 92 HIS A CA 1
ATOM 772 C C . HIS A 1 92 ? 13.938 7.637 7.48 1 89.44 92 HIS A C 1
ATOM 774 O O . HIS A 1 92 ? 13.773 8.43 6.551 1 89.44 92 HIS A O 1
ATOM 780 N N . ALA A 1 93 ? 13.133 7.547 8.453 1 90.56 93 ALA A N 1
ATOM 781 C CA . ALA A 1 93 ? 11.984 8.438 8.547 1 90.56 93 ALA A CA 1
ATOM 782 C C . ALA A 1 93 ? 12.406 9.836 9 1 90.56 93 ALA A C 1
ATOM 784 O O . ALA A 1 93 ? 13.273 9.977 9.859 1 90.56 93 ALA A O 1
ATOM 785 N N . SER A 1 94 ? 11.758 10.836 8.508 1 90.88 94 SER A N 1
ATOM 786 C CA . SER A 1 94 ? 12.086 12.219 8.828 1 90.88 94 SER A CA 1
ATOM 787 C C . SER A 1 94 ? 11.703 12.555 10.266 1 90.88 94 SER A C 1
ATOM 789 O O . SER A 1 94 ? 10.977 11.797 10.914 1 90.88 94 SER A O 1
ATOM 791 N N . ASN A 1 95 ? 12.25 13.688 10.695 1 91.06 95 ASN A N 1
ATOM 792 C CA . ASN A 1 95 ? 11.844 14.219 11.992 1 91.06 95 ASN A CA 1
ATOM 793 C C . ASN A 1 95 ? 10.32 14.336 12.102 1 91.06 95 ASN A C 1
ATOM 795 O O . ASN A 1 95 ? 9.672 14.906 11.219 1 91.06 95 ASN A O 1
ATOM 799 N N . PRO A 1 96 ? 9.805 13.828 13.203 1 93.81 96 PRO A N 1
ATOM 800 C CA . PRO A 1 96 ? 8.344 13.773 13.328 1 93.81 96 PRO A CA 1
ATOM 801 C C . PRO A 1 96 ? 7.703 15.156 13.328 1 93.81 96 PRO A C 1
ATOM 803 O O . PRO A 1 96 ? 6.59 15.328 12.828 1 93.81 96 PRO A O 1
ATOM 806 N N . GLU A 1 97 ? 8.414 16.125 13.836 1 94.06 97 GLU A N 1
ATOM 807 C CA . GLU A 1 97 ? 7.84 17.469 13.891 1 94.06 97 GLU A CA 1
ATOM 808 C C . GLU A 1 97 ? 7.695 18.078 12.5 1 94.06 97 GLU A C 1
ATOM 810 O O . GLU A 1 97 ? 6.645 18.625 12.156 1 94.06 97 GLU A O 1
ATOM 815 N N . ILE A 1 98 ? 8.68 17.938 11.711 1 93.5 98 ILE A N 1
ATOM 816 C CA . ILE A 1 98 ? 8.648 18.453 10.344 1 93.5 98 ILE A CA 1
ATOM 817 C C . ILE A 1 98 ? 7.637 17.672 9.516 1 93.5 98 ILE A C 1
ATOM 819 O O . ILE A 1 98 ? 6.852 18.25 8.766 1 93.5 98 ILE A O 1
ATOM 823 N N . ALA A 1 99 ? 7.711 16.375 9.711 1 95.06 99 ALA A N 1
ATOM 824 C CA . ALA A 1 99 ? 6.797 15.508 8.969 1 95.06 99 ALA A CA 1
ATOM 825 C C . ALA A 1 99 ? 5.344 15.852 9.281 1 95.06 99 ALA A C 1
ATOM 827 O O . ALA A 1 99 ? 4.496 15.859 8.383 1 95.06 99 ALA A O 1
ATOM 828 N N . LYS A 1 100 ? 5.09 16.125 10.547 1 97.12 100 LYS A N 1
ATOM 829 C CA . LYS A 1 100 ? 3.746 16.5 10.984 1 97.12 100 LYS A CA 1
ATOM 830 C C . LYS A 1 100 ? 3.281 17.781 10.297 1 97.12 100 LYS A C 1
ATOM 832 O O . LYS A 1 100 ? 2.162 17.844 9.789 1 97.12 100 LYS A O 1
ATOM 837 N N . ASP A 1 101 ? 4.172 18.75 10.289 1 97.12 101 ASP A N 1
ATOM 838 C CA . ASP A 1 101 ? 3.83 20.031 9.68 1 97.12 101 ASP A CA 1
ATOM 839 C C . ASP A 1 101 ? 3.602 19.875 8.18 1 97.12 101 ASP A C 1
ATOM 841 O O . ASP A 1 101 ? 2.668 20.469 7.625 1 97.12 101 ASP A O 1
ATOM 845 N N . VAL A 1 102 ? 4.41 19.109 7.512 1 96.88 102 VAL A N 1
ATOM 846 C CA . VAL A 1 102 ? 4.238 18.859 6.086 1 96.88 102 VAL A CA 1
ATOM 847 C C . VAL A 1 102 ? 2.914 18.141 5.848 1 96.88 102 VAL A C 1
ATOM 849 O O . VAL A 1 102 ? 2.172 18.484 4.926 1 96.88 102 VAL A O 1
ATOM 852 N N . PHE A 1 103 ? 2.592 17.219 6.707 1 97.81 103 PHE A N 1
ATOM 853 C CA . PHE A 1 103 ? 1.377 16.422 6.613 1 97.81 103 PHE A CA 1
ATOM 854 C C . PHE A 1 103 ? 0.138 17.297 6.648 1 97.81 103 PHE A C 1
ATOM 856 O O . PHE A 1 103 ? -0.731 17.203 5.781 1 97.81 103 PHE A O 1
ATOM 863 N N . TYR A 1 104 ? 0.053 18.109 7.57 1 98.25 104 TYR A N 1
ATOM 864 C CA . TYR A 1 104 ? -1.151 18.922 7.734 1 98.25 104 TYR A CA 1
ATOM 865 C C . TYR A 1 104 ? -1.232 20 6.664 1 98.25 104 TYR A C 1
ATOM 867 O O . TYR A 1 104 ? -2.322 20.359 6.211 1 98.25 104 TYR A O 1
ATOM 875 N N . MET A 1 105 ? -0.09 20.531 6.281 1 98.12 105 MET A N 1
ATOM 876 C CA . MET A 1 105 ? -0.11 21.484 5.172 1 98.12 105 MET A CA 1
ATOM 877 C C . MET A 1 105 ? -0.568 20.812 3.885 1 98.12 105 MET A C 1
ATOM 879 O O . MET A 1 105 ? -1.344 21.375 3.119 1 98.12 105 MET A O 1
ATOM 883 N N . LEU A 1 106 ? -0.053 19.656 3.658 1 97.62 106 LEU A N 1
ATOM 884 C CA . LEU A 1 106 ? -0.463 18.875 2.498 1 97.62 106 LEU A CA 1
ATOM 885 C C . LEU A 1 106 ? -1.96 18.578 2.541 1 97.62 106 LEU A C 1
ATOM 887 O O . LEU A 1 106 ? -2.645 18.672 1.52 1 97.62 106 LEU A O 1
ATOM 891 N N . LYS A 1 107 ? -2.439 18.203 3.725 1 98.19 107 LYS A N 1
ATOM 892 C CA . LYS A 1 107 ? -3.869 17.984 3.924 1 98.19 107 LYS A CA 1
ATOM 893 C C . LYS A 1 107 ? -4.68 19.188 3.461 1 98.19 107 LYS A C 1
ATOM 895 O O . LYS A 1 107 ? -5.68 19.031 2.756 1 98.19 107 LYS A O 1
ATOM 900 N N . ASP A 1 108 ? -4.223 20.344 3.857 1 98.06 108 ASP A N 1
ATOM 901 C CA . ASP A 1 108 ? -4.93 21.578 3.523 1 98.06 108 ASP A CA 1
ATOM 902 C C . ASP A 1 108 ? -4.859 21.859 2.023 1 98.06 108 ASP A C 1
ATOM 904 O O . ASP A 1 108 ? -5.867 22.203 1.407 1 98.06 108 ASP A O 1
ATOM 908 N N . LEU A 1 109 ? -3.721 21.688 1.471 1 97.19 109 LEU A N 1
ATOM 909 C CA . LEU A 1 109 ? -3.531 21.953 0.049 1 97.19 109 LEU A CA 1
ATOM 910 C C . LEU A 1 109 ? -4.414 21.047 -0.796 1 97.19 109 LEU A C 1
ATOM 912 O O . LEU A 1 109 ? -4.953 21.469 -1.822 1 97.19 109 LEU A O 1
ATOM 916 N N . LEU A 1 110 ? -4.566 19.812 -0.34 1 96.88 110 LEU A N 1
ATOM 917 C CA . LEU A 1 110 ? -5.344 18.828 -1.079 1 96.88 110 LEU A CA 1
ATOM 918 C C . LEU A 1 110 ? -6.828 18.938 -0.739 1 96.88 110 LEU A C 1
ATOM 920 O O . LEU A 1 110 ? -7.668 18.297 -1.378 1 96.88 110 LEU A O 1
ATOM 924 N N . ARG A 1 111 ? -7.141 19.766 0.328 1 96.75 111 ARG A N 1
ATOM 925 C CA . ARG A 1 111 ? -8.492 19.781 0.888 1 96.75 111 ARG A CA 1
ATOM 926 C C . ARG A 1 111 ? -8.953 18.359 1.214 1 96.75 111 ARG A C 1
ATOM 928 O O . ARG A 1 111 ? -10.07 17.969 0.863 1 96.75 111 ARG A O 1
ATOM 935 N N . ALA A 1 112 ? -8.07 17.609 1.852 1 98 112 ALA A N 1
ATOM 936 C CA . ALA A 1 112 ? -8.289 16.188 2.119 1 98 112 ALA A CA 1
ATOM 937 C C . ALA A 1 112 ? -8.883 15.977 3.51 1 98 112 ALA A C 1
ATOM 939 O O . ALA A 1 112 ? -8.695 16.812 4.402 1 98 112 ALA A O 1
ATOM 940 N N . ASN A 1 113 ? -9.656 14.898 3.621 1 98 113 ASN A N 1
ATOM 941 C CA . ASN A 1 113 ? -9.836 14.305 4.941 1 98 113 ASN A CA 1
ATOM 942 C C . ASN A 1 113 ? -8.555 13.648 5.441 1 98 113 ASN A C 1
ATOM 944 O O . ASN A 1 113 ? -7.641 13.391 4.66 1 98 113 ASN A O 1
ATOM 948 N N . SER A 1 114 ? -8.516 13.406 6.777 1 96.94 114 SER A N 1
ATOM 949 C CA . SER A 1 114 ? -7.273 12.812 7.254 1 96.94 114 SER A CA 1
ATOM 950 C C . SER A 1 114 ? -7.484 12.062 8.562 1 96.94 114 SER A C 1
ATOM 952 O O . SER A 1 114 ? -8.492 12.273 9.25 1 96.94 114 SER A O 1
ATOM 954 N N . GLY A 1 115 ? -6.547 11.203 8.805 1 96 115 GLY A N 1
ATOM 955 C CA . GLY A 1 115 ? -6.387 10.734 10.172 1 96 115 GLY A CA 1
ATOM 956 C C . GLY A 1 115 ? -5.699 11.742 11.07 1 96 115 GLY A C 1
ATOM 957 O O . GLY A 1 115 ? -5.871 12.953 10.906 1 96 115 GLY A O 1
ATOM 958 N N . ILE A 1 116 ? -5.125 11.227 12.109 1 95.88 116 ILE A N 1
ATOM 959 C CA . ILE A 1 116 ? -4.324 12.008 13.047 1 95.88 116 ILE A CA 1
ATOM 960 C C . ILE A 1 116 ? -2.865 11.562 12.969 1 95.88 116 ILE A C 1
ATOM 962 O O . ILE A 1 116 ? -2.568 10.367 13.031 1 95.88 116 ILE A O 1
ATOM 966 N N . PHE A 1 117 ? -2.002 12.555 12.805 1 96.38 117 PHE A N 1
ATOM 967 C CA . PHE A 1 117 ? -0.594 12.258 12.578 1 96.38 117 PHE A CA 1
ATOM 968 C C . PHE A 1 117 ? -0.024 11.422 13.727 1 96.38 117 PHE A C 1
ATOM 970 O O . PHE A 1 117 ? -0.194 11.773 14.891 1 96.38 117 PHE A O 1
ATOM 977 N N . ARG A 1 118 ? 0.626 10.336 13.359 1 91.75 118 ARG A N 1
ATOM 978 C CA . ARG A 1 118 ? 1.354 9.445 14.258 1 91.75 118 ARG A CA 1
ATOM 979 C C . ARG A 1 118 ? 0.491 9.039 15.445 1 91.75 118 ARG A C 1
ATOM 981 O O . ARG A 1 118 ? 0.932 9.117 16.594 1 91.75 118 ARG A O 1
ATOM 988 N N . THR A 1 119 ? -0.736 8.68 15.211 1 92.25 119 THR A N 1
ATOM 989 C CA . THR A 1 119 ? -1.701 8.227 16.203 1 92.25 119 THR A CA 1
ATOM 990 C C . THR A 1 119 ? -2.266 6.859 15.828 1 92.25 119 THR A C 1
ATOM 992 O O . THR A 1 119 ? -2.434 6.555 14.641 1 92.25 119 THR A O 1
ATOM 995 N N . THR A 1 120 ? -2.531 6.078 16.859 1 93 120 THR A N 1
ATOM 996 C CA . THR A 1 120 ? -3.197 4.801 16.625 1 93 120 THR A CA 1
ATOM 997 C C . THR A 1 120 ? -4.645 5.016 16.188 1 93 120 THR A C 1
ATOM 999 O O . THR A 1 120 ? -5.426 5.648 16.891 1 93 120 THR A O 1
ATOM 1002 N N . LEU A 1 121 ? -4.926 4.512 15.023 1 96.81 121 LEU A N 1
ATOM 1003 C CA . LEU A 1 121 ? -6.258 4.676 14.453 1 96.81 121 LEU A CA 1
ATOM 1004 C C . LEU A 1 121 ? -6.824 3.336 14 1 96.81 121 LEU A C 1
ATOM 1006 O O . LEU A 1 121 ? -6.07 2.416 13.672 1 96.81 121 LEU A O 1
ATOM 1010 N N . GLN A 1 122 ? -8.102 3.236 14.094 1 97.62 122 GLN A N 1
ATOM 1011 C CA . GLN A 1 122 ? -8.82 2.154 13.422 1 97.62 122 GLN A CA 1
ATOM 1012 C C . GLN A 1 122 ? -9.258 2.566 12.023 1 97.62 122 GLN A C 1
ATOM 1014 O O . GLN A 1 122 ? -9.93 3.588 11.852 1 97.62 122 GLN A O 1
ATOM 1019 N N . ILE A 1 123 ? -8.875 1.8 11.039 1 98.12 123 ILE A N 1
ATOM 1020 C CA . ILE A 1 123 ? -9.188 2.125 9.656 1 98.12 123 ILE A CA 1
ATOM 1021 C C . ILE A 1 123 ? -10.008 1 9.031 1 98.12 123 ILE A C 1
ATOM 1023 O O . ILE A 1 123 ? -9.641 -0.173 9.125 1 98.12 123 ILE A O 1
ATOM 1027 N N . GLU A 1 124 ? -11.133 1.352 8.531 1 98.31 124 GLU A N 1
ATOM 1028 C CA . GLU A 1 124 ? -11.992 0.441 7.777 1 98.31 124 GLU A CA 1
ATOM 1029 C C . GLU A 1 124 ? -12.133 0.888 6.328 1 98.31 124 GLU A C 1
ATOM 1031 O O . GLU A 1 124 ? -12.453 2.047 6.059 1 98.31 124 GLU A O 1
ATOM 1036 N N . THR A 1 125 ? -11.883 -0.03 5.418 1 98.06 125 THR A N 1
ATOM 1037 C CA . THR A 1 125 ? -11.969 0.33 4.008 1 98.06 125 THR A CA 1
ATOM 1038 C C . THR A 1 125 ? -12.805 -0.696 3.242 1 98.06 125 THR A C 1
ATOM 1040 O O . THR A 1 125 ? -12.852 -1.868 3.621 1 98.06 125 THR A O 1
ATOM 1043 N N . LYS A 1 126 ? -13.461 -0.234 2.322 1 97.62 126 LYS A N 1
ATOM 1044 C CA . LYS A 1 126 ? -14.172 -1.043 1.336 1 97.62 126 LYS A CA 1
ATOM 1045 C C . LYS A 1 126 ? -13.93 -0.526 -0.079 1 97.62 126 LYS A C 1
ATOM 1047 O O . LYS A 1 126 ? -13.914 0.685 -0.308 1 97.62 126 LYS A O 1
ATOM 1052 N N . GLY A 1 127 ? -13.664 -1.474 -1.01 1 96.25 127 GLY A N 1
ATOM 1053 C CA . GLY A 1 127 ? -13.461 -1.055 -2.387 1 96.25 127 GLY A CA 1
ATOM 1054 C C . GLY A 1 127 ? -13.57 -2.195 -3.381 1 96.25 127 GLY A C 1
ATOM 1055 O O . GLY A 1 127 ? -13.258 -3.342 -3.055 1 96.25 127 GLY A O 1
ATOM 1056 N N . GLN A 1 128 ? -13.984 -1.772 -4.547 1 93.56 128 GLN A N 1
ATOM 1057 C CA . GLN A 1 128 ? -13.977 -2.699 -5.676 1 93.56 128 GLN A CA 1
ATOM 1058 C C . GLN A 1 128 ? -12.797 -2.432 -6.605 1 93.56 128 GLN A C 1
ATOM 1060 O O . GLN A 1 128 ? -12.469 -1.276 -6.879 1 93.56 128 GLN A O 1
ATOM 1065 N N . ASN A 1 129 ? -12.172 -3.527 -7.059 1 89.69 129 ASN A N 1
ATOM 1066 C CA . ASN A 1 129 ? -11.031 -3.422 -7.965 1 89.69 129 ASN A CA 1
ATOM 1067 C C . ASN A 1 129 ? -10 -2.42 -7.461 1 89.69 129 ASN A C 1
ATOM 1069 O O . ASN A 1 129 ? -9.617 -1.502 -8.188 1 89.69 129 ASN A O 1
ATOM 1073 N N . ILE A 1 130 ? -9.609 -2.588 -6.285 1 91.69 130 ILE A N 1
ATOM 1074 C CA . ILE A 1 130 ? -8.641 -1.692 -5.656 1 91.69 130 ILE A CA 1
ATOM 1075 C C . ILE A 1 130 ? -7.316 -1.743 -6.414 1 91.69 130 ILE A C 1
ATOM 1077 O O . ILE A 1 130 ? -6.797 -2.826 -6.695 1 91.69 130 ILE A O 1
ATOM 1081 N N . ASN A 1 131 ? -6.852 -0.576 -6.773 1 91.5 131 ASN A N 1
ATOM 1082 C CA . ASN A 1 131 ? -5.535 -0.399 -7.379 1 91.5 131 ASN A CA 1
ATOM 1083 C C . ASN A 1 131 ? -4.555 0.248 -6.402 1 91.5 131 ASN A C 1
ATOM 1085 O O . ASN A 1 131 ? -4.867 1.269 -5.789 1 91.5 131 ASN A O 1
ATOM 1089 N N . THR A 1 132 ? -3.475 -0.437 -6.25 1 93.19 132 THR A N 1
ATOM 1090 C CA . THR A 1 132 ? -2.428 0.081 -5.375 1 93.19 132 THR A CA 1
ATOM 1091 C C . THR A 1 132 ? -1.243 0.59 -6.191 1 93.19 132 THR A C 1
ATOM 1093 O O . THR A 1 132 ? -0.704 -0.135 -7.031 1 93.19 132 THR A O 1
ATOM 1096 N N . ARG A 1 133 ? -0.856 1.829 -5.891 1 91.5 133 ARG A N 1
ATOM 1097 C CA . ARG A 1 133 ? 0.273 2.457 -6.57 1 91.5 133 ARG A CA 1
ATOM 1098 C C . ARG A 1 133 ? 1.314 2.939 -5.566 1 91.5 133 ARG A C 1
ATOM 1100 O O . ARG A 1 133 ? 0.967 3.441 -4.496 1 91.5 133 ARG A O 1
ATOM 1107 N N . PHE A 1 134 ? 2.477 2.682 -5.934 1 89.06 134 PHE A N 1
ATOM 1108 C CA . PHE A 1 134 ? 3.6 3.219 -5.176 1 89.06 134 PHE A CA 1
ATOM 1109 C C . PHE A 1 134 ? 4.25 4.379 -5.922 1 89.06 134 PHE A C 1
ATOM 1111 O O . PHE A 1 134 ? 4.613 4.246 -7.09 1 89.06 134 PHE A O 1
ATOM 1118 N N . LEU A 1 135 ? 4.32 5.531 -5.246 1 83.56 135 LEU A N 1
ATOM 1119 C CA . LEU A 1 135 ? 4.879 6.746 -5.832 1 83.56 135 LEU A CA 1
ATOM 1120 C C . LEU A 1 135 ? 6.051 7.262 -5 1 83.56 135 LEU A C 1
ATOM 1122 O O . LEU A 1 135 ? 5.965 7.324 -3.773 1 83.56 135 LEU A O 1
ATOM 1126 N N . LYS A 1 136 ? 7.164 7.457 -5.66 1 83.06 136 LYS A N 1
ATOM 1127 C CA . LYS A 1 136 ? 8.328 8.023 -4.98 1 83.06 136 LYS A CA 1
ATOM 1128 C C . LYS A 1 136 ? 8.812 9.289 -5.68 1 83.06 136 LYS A C 1
ATOM 1130 O O . LYS A 1 136 ? 8.984 9.297 -6.898 1 83.06 136 LYS A O 1
ATOM 1135 N N . LEU A 1 137 ? 8.789 10.359 -4.914 1 79.31 137 LEU A N 1
ATOM 1136 C CA . LEU A 1 137 ? 9.352 11.625 -5.383 1 79.31 137 LEU A CA 1
ATOM 1137 C C . LEU A 1 137 ? 10.828 11.734 -5.016 1 79.31 137 LEU A C 1
ATOM 1139 O O . LEU A 1 137 ? 11.211 11.477 -3.873 1 79.31 137 LEU A O 1
ATOM 1143 N N . MET B 1 1 ? 10.258 -7.457 -8.609 1 88.94 1 MET B N 1
ATOM 1144 C CA . MET B 1 1 ? 9.07 -7.84 -7.859 1 88.94 1 MET B CA 1
ATOM 1145 C C . MET B 1 1 ? 8.773 -6.836 -6.746 1 88.94 1 MET B C 1
ATOM 1147 O O . MET B 1 1 ? 9.695 -6.367 -6.074 1 88.94 1 MET B O 1
ATOM 1151 N N . LEU B 1 2 ? 7.512 -6.488 -6.727 1 91.56 2 LEU B N 1
ATOM 1152 C CA . LEU B 1 2 ? 7.105 -5.461 -5.773 1 91.56 2 LEU B CA 1
ATOM 1153 C C . LEU B 1 2 ? 5.996 -5.977 -4.859 1 91.56 2 LEU B C 1
ATOM 1155 O O . LEU B 1 2 ? 5.098 -6.691 -5.312 1 91.56 2 LEU B O 1
ATOM 1159 N N . PHE B 1 3 ? 6.129 -5.566 -3.596 1 93.19 3 PHE B N 1
ATOM 1160 C CA . PHE B 1 3 ? 5.129 -5.938 -2.6 1 93.19 3 PHE B CA 1
ATOM 1161 C C . PHE B 1 3 ? 4.711 -4.723 -1.778 1 93.19 3 PHE B C 1
ATOM 1163 O O . PHE B 1 3 ? 5.543 -3.885 -1.429 1 93.19 3 PHE B O 1
ATOM 1170 N N . VAL B 1 4 ? 3.492 -4.598 -1.592 1 95 4 VAL B N 1
ATOM 1171 C CA . VAL B 1 4 ? 2.977 -3.762 -0.513 1 95 4 VAL B CA 1
ATOM 1172 C C . VAL B 1 4 ? 2.35 -4.641 0.567 1 95 4 VAL B C 1
ATOM 1174 O O . VAL B 1 4 ? 1.532 -5.512 0.269 1 95 4 VAL B O 1
ATOM 1177 N N . VAL B 1 5 ? 2.797 -4.461 1.783 1 94.69 5 VAL B N 1
ATOM 1178 C CA . VAL B 1 5 ? 2.342 -5.285 2.898 1 94.69 5 VAL B CA 1
ATOM 1179 C C . VAL B 1 5 ? 1.645 -4.406 3.938 1 94.69 5 VAL B C 1
ATOM 1181 O O . VAL B 1 5 ? 2.156 -3.35 4.309 1 94.69 5 VAL B O 1
ATOM 1184 N N . GLN B 1 6 ? 0.521 -4.828 4.387 1 95.69 6 GLN B N 1
ATOM 1185 C CA . GLN B 1 6 ? -0.227 -4.125 5.426 1 95.69 6 GLN B CA 1
ATOM 1186 C C . GLN B 1 6 ? -0.753 -5.098 6.477 1 95.69 6 GLN B C 1
ATOM 1188 O O . GLN B 1 6 ? -1.284 -6.156 6.141 1 95.69 6 GLN B O 1
ATOM 1193 N N . ASN B 1 7 ? -0.56 -4.793 7.746 1 95.56 7 ASN B N 1
ATOM 1194 C CA . ASN B 1 7 ? -1.222 -5.586 8.781 1 95.56 7 ASN B CA 1
ATOM 1195 C C . ASN B 1 7 ? -2.699 -5.227 8.898 1 95.56 7 ASN B C 1
ATOM 1197 O O . ASN B 1 7 ? -3.078 -4.066 8.719 1 95.56 7 ASN B O 1
ATOM 1201 N N . VAL B 1 8 ? -3.531 -6.266 9.227 1 96.88 8 VAL B N 1
ATOM 1202 C CA . VAL B 1 8 ? -4.969 -6.051 9.359 1 96.88 8 VAL B CA 1
ATOM 1203 C C . VAL B 1 8 ? -5.512 -6.898 10.508 1 96.88 8 VAL B C 1
ATOM 1205 O O . VAL B 1 8 ? -4.863 -7.852 10.945 1 96.88 8 VAL B O 1
ATOM 1208 N N . ASP B 1 9 ? -6.633 -6.477 10.961 1 97 9 ASP B N 1
ATOM 1209 C CA . ASP B 1 9 ? -7.375 -7.281 11.922 1 97 9 ASP B CA 1
ATOM 1210 C C . ASP B 1 9 ? -8.391 -8.18 11.227 1 97 9 ASP B C 1
ATOM 1212 O O . ASP B 1 9 ? -8.812 -9.195 11.773 1 97 9 ASP B O 1
ATOM 1216 N N . GLU B 1 10 ? -8.797 -7.707 10.016 1 98.06 10 GLU B N 1
ATOM 1217 C CA . GLU B 1 10 ? -9.742 -8.469 9.203 1 98.06 10 GLU B CA 1
ATOM 1218 C C . GLU B 1 10 ? -9.641 -8.07 7.73 1 98.06 10 GLU B C 1
ATOM 1220 O O . GLU B 1 10 ? -9.461 -6.895 7.41 1 98.06 10 GLU B O 1
ATOM 1225 N N . CYS B 1 11 ? -9.781 -9.016 6.863 1 98.38 11 CYS B N 1
ATOM 1226 C CA . CYS B 1 11 ? -9.867 -8.805 5.426 1 98.38 11 CYS B CA 1
ATOM 1227 C C . CYS B 1 11 ? -10.875 -9.766 4.793 1 98.38 11 CYS B C 1
ATOM 1229 O O . CYS B 1 11 ? -10.773 -10.977 4.973 1 98.38 11 CYS B O 1
ATOM 1231 N N . ILE B 1 12 ? -11.82 -9.227 4.133 1 98.62 12 ILE B N 1
ATOM 1232 C CA . ILE B 1 12 ? -12.836 -10.023 3.451 1 98.62 12 ILE B CA 1
ATOM 1233 C C . ILE B 1 12 ? -12.789 -9.734 1.952 1 98.62 12 ILE B C 1
ATOM 1235 O O . ILE B 1 12 ? -12.844 -8.578 1.53 1 98.62 12 ILE B O 1
ATOM 1239 N N . VAL B 1 13 ? -12.664 -10.789 1.154 1 98.56 13 VAL B N 1
ATOM 1240 C CA . VAL B 1 13 ? -12.625 -10.672 -0.3 1 98.56 13 VAL B CA 1
ATOM 1241 C C . VAL B 1 13 ? -13.844 -11.359 -0.907 1 98.56 13 VAL B C 1
ATOM 1243 O O . VAL B 1 13 ? -14.102 -12.531 -0.635 1 98.56 13 VAL B O 1
ATOM 1246 N N . LYS B 1 14 ? -14.562 -10.578 -1.67 1 98.44 14 LYS B N 1
ATOM 1247 C CA . LYS B 1 14 ? -15.758 -11.086 -2.346 1 98.44 14 LYS B CA 1
ATOM 1248 C C . LYS B 1 14 ? -15.672 -10.852 -3.852 1 98.44 14 LYS B C 1
ATOM 1250 O O . LYS B 1 14 ? -14.922 -9.992 -4.312 1 98.44 14 LYS B O 1
ATOM 1255 N N . ASP B 1 15 ? -16.375 -11.656 -4.594 1 96.88 15 ASP B N 1
ATOM 1256 C CA . ASP B 1 15 ? -16.422 -11.438 -6.035 1 96.88 15 ASP B CA 1
ATOM 1257 C C . ASP B 1 15 ? -17.484 -10.414 -6.398 1 96.88 15 ASP B C 1
ATOM 1259 O O . ASP B 1 15 ? -18.094 -9.805 -5.516 1 96.88 15 ASP B O 1
ATOM 1263 N N . GLU B 1 16 ? -17.703 -10.195 -7.66 1 92.5 16 GLU B N 1
ATOM 1264 C CA . GLU B 1 16 ? -18.625 -9.164 -8.148 1 92.5 16 GLU B CA 1
ATOM 1265 C C . GLU B 1 16 ? -20.062 -9.469 -7.738 1 92.5 16 GLU B C 1
ATOM 1267 O O . GLU B 1 16 ? -20.891 -8.555 -7.656 1 92.5 16 GLU B O 1
ATOM 1272 N N . ASN B 1 17 ? -20.312 -10.734 -7.504 1 94.62 17 ASN B N 1
ATOM 1273 C CA . ASN B 1 17 ? -21.656 -11.148 -7.086 1 94.62 17 ASN B CA 1
ATOM 1274 C C . ASN B 1 17 ? -21.781 -11.188 -5.566 1 94.62 17 ASN B C 1
ATOM 1276 O O . ASN B 1 17 ? -22.719 -11.766 -5.031 1 94.62 17 ASN B O 1
ATOM 1280 N N . ASN B 1 18 ? -20.812 -10.695 -4.906 1 94.62 18 ASN B N 1
ATOM 1281 C CA . ASN B 1 18 ? -20.781 -10.609 -3.449 1 94.62 18 ASN B CA 1
ATOM 1282 C C . ASN B 1 18 ? -20.625 -11.992 -2.811 1 94.62 18 ASN B C 1
ATOM 1284 O O . ASN B 1 18 ? -21.016 -12.203 -1.665 1 94.62 18 ASN B O 1
ATOM 1288 N N . THR B 1 19 ? -20.172 -12.969 -3.605 1 97.25 19 THR B N 1
ATOM 1289 C CA . THR B 1 19 ? -19.844 -14.281 -3.059 1 97.25 19 THR B CA 1
ATOM 1290 C C . THR B 1 19 ? -18.453 -14.266 -2.406 1 97.25 19 THR B C 1
ATOM 1292 O O . THR B 1 19 ? -17.516 -13.703 -2.959 1 97.25 19 THR B O 1
ATOM 1295 N N . LEU B 1 20 ? -18.406 -14.883 -1.247 1 98.19 20 LEU B N 1
ATOM 1296 C CA . LEU B 1 20 ? -17.141 -14.922 -0.509 1 98.19 20 LEU B CA 1
ATOM 1297 C C . LEU B 1 20 ? -16.078 -15.695 -1.282 1 98.19 20 LEU B C 1
ATOM 1299 O O . LEU B 1 20 ? -16.312 -16.844 -1.69 1 98.19 20 LEU B O 1
ATOM 1303 N N . VAL B 1 21 ? -14.992 -15.07 -1.533 1 98.25 21 VAL B N 1
ATOM 1304 C CA . VAL B 1 21 ? -13.836 -15.719 -2.133 1 98.25 21 VAL B CA 1
ATOM 1305 C C . VAL B 1 21 ? -12.914 -16.25 -1.036 1 98.25 21 VAL B C 1
ATOM 1307 O O . VAL B 1 21 ? -12.531 -17.422 -1.055 1 98.25 21 VAL B O 1
ATOM 1310 N N . ASP B 1 22 ? -12.562 -15.398 -0.065 1 98.5 22 ASP B N 1
ATOM 1311 C CA . ASP B 1 22 ? -11.727 -15.773 1.071 1 98.5 22 ASP B CA 1
ATOM 1312 C C . ASP B 1 22 ? -11.766 -14.703 2.158 1 98.5 22 ASP B C 1
ATOM 1314 O O . ASP B 1 22 ? -12.305 -13.617 1.946 1 98.5 22 ASP B O 1
ATOM 1318 N N . LYS B 1 23 ? -11.336 -15.047 3.328 1 98.56 23 LYS B N 1
ATOM 1319 C CA . LYS B 1 23 ? -11.305 -14.109 4.445 1 98.56 23 LYS B CA 1
ATOM 1320 C C . LYS B 1 23 ? -10.203 -14.469 5.438 1 98.56 23 LYS B C 1
ATOM 1322 O O . LYS B 1 23 ? -9.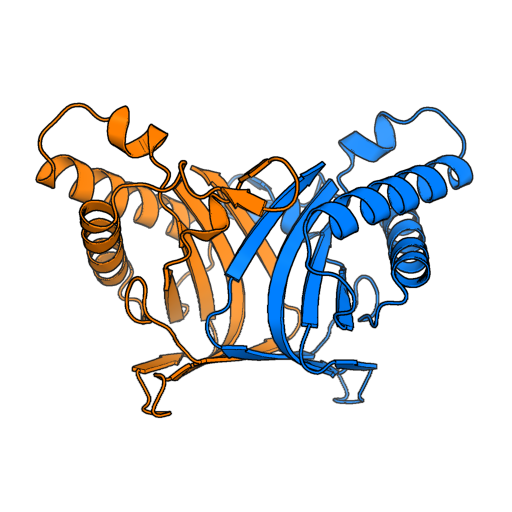828 -15.641 5.562 1 98.56 23 LYS B O 1
ATOM 1327 N N . ILE B 1 24 ? -9.641 -13.438 6.008 1 98.31 24 ILE B N 1
ATOM 1328 C CA . ILE B 1 24 ? -8.688 -13.664 7.094 1 98.31 24 ILE B CA 1
ATOM 1329 C C . ILE B 1 24 ? -9.023 -12.742 8.266 1 98.31 24 ILE B C 1
ATOM 1331 O O . ILE B 1 24 ? -9.68 -11.719 8.094 1 98.31 24 ILE B O 1
ATOM 1335 N N . GLN B 1 25 ? -8.625 -13.211 9.438 1 96.88 25 GLN B N 1
ATOM 1336 C CA . GLN B 1 25 ? -8.633 -12.344 10.609 1 96.88 25 GLN B CA 1
ATOM 1337 C C . GLN B 1 25 ? -7.281 -11.656 10.805 1 96.88 25 GLN B C 1
ATOM 1339 O O . GLN B 1 25 ? -6.758 -11.039 9.875 1 96.88 25 GLN B O 1
ATOM 1344 N N . LYS B 1 26 ? -6.742 -11.617 11.961 1 96.19 26 LYS B N 1
ATOM 1345 C CA . LYS B 1 26 ? -5.488 -10.914 12.211 1 96.19 26 LYS B CA 1
ATOM 1346 C C . LYS B 1 26 ? -4.363 -11.469 11.344 1 96.19 26 LYS B C 1
ATOM 1348 O O . LYS B 1 26 ? -4.078 -12.664 11.367 1 96.19 26 LYS B O 1
ATOM 1353 N N . GLY B 1 27 ? -3.795 -10.625 10.516 1 96.69 27 GLY B N 1
ATOM 1354 C CA . GLY B 1 27 ? -2.734 -11.047 9.617 1 96.69 27 GLY B CA 1
ATOM 1355 C C . GLY B 1 27 ? -2.248 -9.938 8.711 1 96.69 27 GLY B C 1
ATOM 1356 O O . GLY B 1 27 ? -2.166 -8.781 9.125 1 96.69 27 GLY B O 1
ATOM 1357 N N . TYR B 1 28 ? -1.78 -10.32 7.488 1 97.19 28 TYR B N 1
ATOM 1358 C CA . TYR B 1 28 ? -1.214 -9.375 6.535 1 97.19 28 TYR B CA 1
ATOM 1359 C C . TYR B 1 28 ? -1.888 -9.492 5.176 1 97.19 28 TYR B C 1
ATOM 1361 O O . TYR B 1 28 ? -2.199 -10.602 4.727 1 97.19 28 TYR B O 1
ATOM 1369 N N . ILE B 1 29 ? -2.191 -8.391 4.613 1 97.75 29 ILE B N 1
ATOM 1370 C CA . ILE B 1 29 ? -2.473 -8.352 3.182 1 97.75 29 ILE B CA 1
ATOM 1371 C C . ILE B 1 29 ? -1.181 -8.094 2.41 1 97.75 29 ILE B C 1
ATOM 1373 O O . ILE B 1 29 ? -0.405 -7.199 2.768 1 97.75 29 ILE B O 1
ATOM 1377 N N . ILE B 1 30 ? -0.935 -8.859 1.405 1 97.12 30 ILE B N 1
ATOM 1378 C CA . ILE B 1 30 ? 0.218 -8.672 0.531 1 97.12 30 ILE B CA 1
ATOM 1379 C C . ILE B 1 30 ? -0.254 -8.43 -0.901 1 97.12 30 ILE B C 1
ATOM 1381 O O . ILE B 1 30 ? -0.848 -9.32 -1.521 1 97.12 30 ILE B O 1
ATOM 1385 N N . TYR B 1 31 ? -0.04 -7.23 -1.325 1 97 31 TYR B N 1
ATOM 1386 C CA . TYR B 1 31 ? -0.233 -6.895 -2.732 1 97 31 TYR B CA 1
ATOM 1387 C C . TYR B 1 31 ? 1.013 -7.223 -3.547 1 97 31 TYR B C 1
ATOM 1389 O O . TYR B 1 31 ? 2.082 -6.652 -3.316 1 97 31 TYR B O 1
ATOM 1397 N N . PHE B 1 32 ? 0.809 -8.094 -4.504 1 96.25 32 PHE B N 1
ATOM 1398 C CA . PHE B 1 32 ? 1.936 -8.656 -5.234 1 96.25 32 PHE B CA 1
ATOM 1399 C C . PHE B 1 32 ? 1.934 -8.18 -6.684 1 96.25 32 PHE B C 1
ATOM 1401 O O . PHE B 1 32 ? 0.899 -8.211 -7.352 1 96.25 32 PHE B O 1
ATOM 1408 N N . GLY B 1 33 ? 3.096 -7.727 -7.105 1 94.69 33 GLY B N 1
ATOM 1409 C CA . GLY B 1 33 ? 3.33 -7.391 -8.5 1 94.69 33 GLY B CA 1
ATOM 1410 C C . GLY B 1 33 ? 4.656 -7.914 -9.023 1 94.69 33 GLY B C 1
ATOM 1411 O O . GLY B 1 33 ? 5.664 -7.891 -8.32 1 94.69 33 GLY B O 1
ATOM 1412 N N . LEU B 1 34 ? 4.598 -8.453 -10.211 1 93.44 34 LEU B N 1
ATOM 1413 C CA . LEU B 1 34 ? 5.797 -8.969 -10.867 1 93.44 34 LEU B CA 1
ATOM 1414 C C . LEU B 1 34 ? 6.199 -8.078 -12.039 1 93.44 34 LEU B C 1
ATOM 1416 O O . LEU B 1 34 ? 5.387 -7.809 -12.922 1 93.44 34 LEU B O 1
ATOM 1420 N N . GLU B 1 35 ? 7.406 -7.633 -12.062 1 91.31 35 GLU B N 1
ATOM 1421 C CA . GLU B 1 35 ? 7.906 -6.727 -13.086 1 91.31 35 GLU B CA 1
ATOM 1422 C C . GLU B 1 35 ? 8.391 -7.492 -14.312 1 91.31 35 GLU B C 1
ATOM 1424 O O . GLU B 1 35 ? 9.016 -8.547 -14.18 1 91.31 35 GLU B O 1
ATOM 1429 N N . LYS B 1 36 ? 8.195 -6.91 -15.414 1 91.12 36 LYS B N 1
ATOM 1430 C CA . LYS B 1 36 ? 8.594 -7.5 -16.688 1 91.12 36 LYS B CA 1
ATOM 1431 C C . LYS B 1 36 ? 10.109 -7.676 -16.766 1 91.12 36 LYS B C 1
ATOM 1433 O O . LYS B 1 36 ? 10.602 -8.719 -17.188 1 91.12 36 LYS B O 1
ATOM 1438 N N . GLU B 1 37 ? 10.805 -6.711 -16.359 1 89.06 37 GLU B N 1
ATOM 1439 C CA . GLU B 1 37 ? 12.266 -6.719 -16.438 1 89.06 37 GLU B CA 1
ATOM 1440 C C . GLU B 1 37 ? 12.852 -7.855 -15.609 1 89.06 37 GLU B C 1
ATOM 1442 O O . GLU B 1 37 ? 13.859 -8.453 -16 1 89.06 37 GLU B O 1
ATOM 1447 N N . ASP B 1 38 ? 12.266 -8.188 -14.477 1 86.31 38 ASP B N 1
ATOM 1448 C CA . ASP B 1 38 ? 12.727 -9.281 -13.633 1 86.31 38 ASP B CA 1
ATOM 1449 C C . ASP B 1 38 ? 12.609 -10.625 -14.359 1 86.31 38 ASP B C 1
ATOM 1451 O O . ASP B 1 38 ? 13.555 -11.422 -14.359 1 86.31 38 ASP B O 1
ATOM 1455 N N . ILE B 1 39 ? 11.5 -10.836 -15 1 86.12 39 ILE B N 1
ATOM 1456 C CA . ILE B 1 39 ? 11.227 -12.102 -15.672 1 86.12 39 ILE B CA 1
ATOM 1457 C C . ILE B 1 39 ? 12.109 -12.234 -16.906 1 86.12 39 ILE B C 1
ATOM 1459 O O . ILE B 1 39 ? 12.656 -13.305 -17.188 1 86.12 39 ILE B O 1
ATOM 1463 N N . GLU B 1 40 ? 12.258 -11.164 -17.625 1 85.88 40 GLU B N 1
ATOM 1464 C CA . GLU B 1 40 ? 12.977 -11.203 -18.891 1 85.88 40 GLU B CA 1
ATOM 1465 C C . GLU B 1 40 ? 14.477 -11.406 -18.672 1 85.88 40 GLU B C 1
ATOM 1467 O O . GLU B 1 40 ? 15.172 -11.938 -19.531 1 85.88 40 GLU B O 1
ATOM 1472 N N . GLN B 1 41 ? 14.898 -10.93 -17.578 1 86.88 41 GLN B N 1
ATOM 1473 C CA . GLN B 1 41 ? 16.312 -11.062 -17.266 1 86.88 41 GLN B CA 1
ATOM 1474 C C . GLN B 1 41 ? 16.672 -12.5 -16.922 1 86.88 41 GLN B C 1
ATOM 1476 O O . GLN B 1 41 ? 17.828 -12.906 -17 1 86.88 41 GLN B O 1
ATOM 1481 N N . TYR B 1 42 ? 15.672 -13.266 -16.484 1 83.88 42 TYR B N 1
ATOM 1482 C CA . TYR B 1 42 ? 15.898 -14.672 -16.156 1 83.88 42 TYR B CA 1
ATOM 1483 C C . TYR B 1 42 ? 15.906 -15.523 -17.422 1 83.88 42 TYR B C 1
ATOM 1485 O O . TYR B 1 42 ? 14.938 -15.531 -18.188 1 83.88 42 TYR B O 1
ATOM 1493 N N . LYS B 1 43 ? 17.094 -16.094 -17.609 1 82.06 43 LYS B N 1
ATOM 1494 C CA . LYS B 1 43 ? 17.266 -16.984 -18.766 1 82.06 43 LYS B CA 1
ATOM 1495 C C . LYS B 1 43 ? 16.828 -18.406 -18.422 1 82.06 43 LYS B C 1
ATOM 1497 O O . LYS B 1 43 ? 17.125 -18.906 -17.344 1 82.06 43 LYS B O 1
ATOM 1502 N N . GLY B 1 44 ? 15.875 -18.984 -19.281 1 80.44 44 GLY B N 1
ATOM 1503 C CA . GLY B 1 44 ? 15.43 -20.344 -19.047 1 80.44 44 GLY B CA 1
ATOM 1504 C C . GLY B 1 44 ? 13.984 -20.578 -19.469 1 80.44 44 GLY B C 1
ATOM 1505 O O . GLY B 1 44 ? 13.352 -19.703 -20.047 1 80.44 44 GLY B O 1
ATOM 1506 N N . LEU B 1 45 ? 13.625 -21.812 -19.047 1 85.69 45 LEU B N 1
ATOM 1507 C CA . LEU B 1 45 ? 12.25 -22.203 -19.359 1 85.69 45 LEU B CA 1
ATOM 1508 C C . LEU B 1 45 ? 11.266 -21.547 -18.406 1 85.69 45 LEU B C 1
ATOM 1510 O O . LEU B 1 45 ? 11.625 -21.188 -17.281 1 85.69 45 LEU B O 1
ATOM 1514 N N . ASP B 1 46 ? 10.031 -21.406 -18.781 1 88.31 46 ASP B N 1
ATOM 1515 C CA . ASP B 1 46 ? 8.984 -20.734 -18.016 1 88.31 46 ASP B CA 1
ATOM 1516 C C . ASP B 1 46 ? 8.789 -21.422 -16.656 1 88.31 46 ASP B C 1
ATOM 1518 O O . ASP B 1 46 ? 8.617 -20.75 -15.641 1 88.31 46 ASP B O 1
ATOM 1522 N N . GLU B 1 47 ? 8.938 -22.672 -16.703 1 90.69 47 GLU B N 1
ATOM 1523 C CA . GLU B 1 47 ? 8.711 -23.406 -15.461 1 90.69 47 GLU B CA 1
ATOM 1524 C C . GLU B 1 47 ? 9.766 -23.047 -14.414 1 90.69 47 GLU B C 1
ATOM 1526 O O . GLU B 1 47 ? 9.445 -22.938 -13.227 1 90.69 47 GLU B O 1
ATOM 1531 N N . ASN B 1 48 ? 10.953 -22.938 -14.891 1 91.56 48 ASN B N 1
ATOM 1532 C CA . ASN B 1 48 ? 12.039 -22.578 -13.984 1 91.56 48 ASN B CA 1
ATOM 1533 C C . ASN B 1 48 ? 11.898 -21.156 -13.477 1 91.56 48 ASN B C 1
ATOM 1535 O O . ASN B 1 48 ? 12.188 -20.875 -12.312 1 91.56 48 ASN B O 1
ATOM 1539 N N . LYS B 1 49 ? 11.414 -20.344 -14.328 1 91.19 49 LYS B N 1
ATOM 1540 C CA . LYS B 1 49 ? 11.18 -18.953 -13.945 1 91.19 49 LYS B CA 1
ATOM 1541 C C . LYS B 1 49 ? 10.117 -18.859 -12.852 1 91.19 49 LYS B C 1
ATOM 1543 O O . LYS B 1 49 ? 10.32 -18.188 -11.836 1 91.19 49 LYS B O 1
ATOM 1548 N N . ILE B 1 50 ? 9.094 -19.531 -13.086 1 94.38 50 ILE B N 1
ATOM 1549 C CA . ILE B 1 50 ? 7.969 -19.5 -12.156 1 94.38 50 ILE B CA 1
ATOM 1550 C C . ILE B 1 50 ? 8.414 -19.984 -10.781 1 94.38 50 ILE B C 1
ATOM 1552 O O . ILE B 1 50 ? 8.164 -19.312 -9.773 1 94.38 50 ILE B O 1
ATOM 1556 N N . ASN B 1 51 ? 9.141 -21.078 -10.758 1 95.38 51 ASN B N 1
ATOM 1557 C CA . ASN B 1 51 ? 9.625 -21.641 -9.508 1 95.38 51 ASN B CA 1
ATOM 1558 C C . ASN B 1 51 ? 10.594 -20.688 -8.805 1 95.38 51 ASN B C 1
ATOM 1560 O O . ASN B 1 51 ? 10.508 -20.5 -7.59 1 95.38 51 ASN B O 1
ATOM 1564 N N . PHE B 1 52 ? 11.383 -20.172 -9.578 1 94.5 52 PHE B N 1
ATOM 1565 C CA . PHE B 1 52 ? 12.406 -19.281 -9.047 1 94.5 52 PHE B CA 1
ATOM 1566 C C . PHE B 1 52 ? 11.781 -18.062 -8.391 1 94.5 52 PHE B C 1
ATOM 1568 O O . PHE B 1 52 ? 12.07 -17.75 -7.234 1 94.5 52 PHE B O 1
ATOM 1575 N N . PHE B 1 53 ? 10.969 -17.422 -9.031 1 94.38 53 PHE B N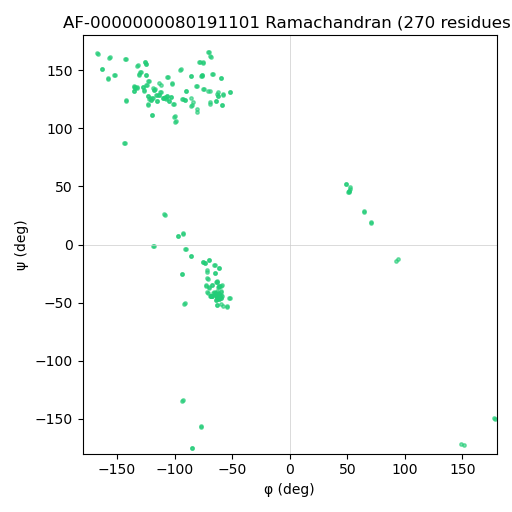 1
ATOM 1576 C CA . PHE B 1 53 ? 10.398 -16.172 -8.547 1 94.38 53 PHE B CA 1
ATOM 1577 C C . PHE B 1 53 ? 9.445 -16.422 -7.383 1 94.38 53 PHE B C 1
ATOM 1579 O O . PHE B 1 53 ? 9.359 -15.625 -6.453 1 94.38 53 PHE B O 1
ATOM 1586 N N . ALA B 1 54 ? 8.703 -17.547 -7.477 1 96.62 54 ALA B N 1
ATOM 1587 C CA . ALA B 1 54 ? 7.812 -17.891 -6.371 1 96.62 54 ALA B CA 1
ATOM 1588 C C . ALA B 1 54 ? 8.609 -18.141 -5.09 1 96.62 54 ALA B C 1
ATOM 1590 O O . ALA B 1 54 ? 8.273 -17.609 -4.031 1 96.62 54 ALA B O 1
ATOM 1591 N N . LYS B 1 55 ? 9.688 -18.891 -5.203 1 96.19 55 LYS B N 1
ATOM 1592 C CA . LYS B 1 55 ? 10.508 -19.219 -4.043 1 96.19 55 LYS B CA 1
ATOM 1593 C C . LYS B 1 55 ? 11.203 -17.969 -3.498 1 96.19 55 LYS B C 1
ATOM 1595 O O . LYS B 1 55 ? 11.25 -17.766 -2.283 1 96.19 55 LYS B O 1
ATOM 1600 N N . LYS B 1 56 ? 11.711 -17.25 -4.41 1 93.94 56 LYS B N 1
ATOM 1601 C CA . LYS B 1 56 ? 12.398 -16.031 -4.004 1 93.94 56 LYS B CA 1
ATOM 1602 C C . LYS B 1 56 ? 11.445 -15.078 -3.279 1 93.94 56 LYS B C 1
ATOM 1604 O O . LYS B 1 56 ? 11.812 -14.477 -2.268 1 93.94 56 LYS B O 1
ATOM 1609 N N . SER B 1 57 ? 10.266 -14.922 -3.834 1 94.5 57 SER B N 1
ATOM 1610 C CA . SER B 1 57 ? 9.25 -14.094 -3.199 1 94.5 57 SER B CA 1
ATOM 1611 C C . SER B 1 57 ? 8.883 -14.625 -1.817 1 94.5 57 SER B C 1
ATOM 1613 O O . SER B 1 57 ? 8.773 -13.852 -0.861 1 94.5 57 SER B O 1
ATOM 1615 N N . HIS B 1 58 ? 8.703 -15.875 -1.753 1 95.69 58 HIS B N 1
ATOM 1616 C CA . HIS B 1 58 ? 8.375 -16.531 -0.487 1 95.69 58 HIS B CA 1
ATOM 1617 C C . HIS B 1 58 ? 9.406 -16.188 0.585 1 95.69 58 HIS B C 1
ATOM 1619 O O . HIS B 1 58 ? 9.055 -15.75 1.678 1 95.69 58 HIS B O 1
ATOM 1625 N N . ASP B 1 59 ? 10.648 -16.422 0.243 1 93.06 59 ASP B N 1
ATOM 1626 C CA . ASP B 1 59 ? 11.727 -16.188 1.201 1 93.06 59 ASP B CA 1
ATOM 1627 C C . ASP B 1 59 ? 11.781 -14.727 1.615 1 93.06 59 ASP B C 1
ATOM 1629 O O . ASP B 1 59 ? 11.961 -14.414 2.795 1 93.06 59 ASP B O 1
ATOM 1633 N N . PHE B 1 60 ? 11.625 -13.906 0.642 1 90.12 60 PHE B N 1
ATOM 1634 C CA . PHE B 1 60 ? 11.68 -12.477 0.887 1 90.12 60 PHE B CA 1
ATOM 1635 C C . PHE B 1 60 ? 10.562 -12.031 1.817 1 90.12 60 PHE B C 1
ATOM 1637 O O . PHE B 1 60 ? 10.797 -11.312 2.787 1 90.12 60 PHE B O 1
ATOM 1644 N N . ILE B 1 61 ? 9.32 -12.477 1.608 1 90.94 61 ILE B N 1
ATOM 1645 C CA . ILE B 1 61 ? 8.156 -12.133 2.416 1 90.94 61 ILE B CA 1
ATOM 1646 C C . ILE B 1 61 ? 8.344 -12.648 3.84 1 90.94 61 ILE B C 1
ATOM 1648 O O . ILE B 1 61 ? 8.125 -11.914 4.809 1 90.94 61 ILE B O 1
ATOM 1652 N N . LYS B 1 62 ? 8.781 -13.797 4.012 1 90.25 62 LYS B N 1
ATOM 1653 C CA . LYS B 1 62 ? 8.945 -14.414 5.32 1 90.25 62 LYS B CA 1
ATOM 1654 C C . LYS B 1 62 ? 9.969 -13.656 6.164 1 90.25 62 LYS B C 1
ATOM 1656 O O . LYS B 1 62 ? 9.844 -13.578 7.387 1 90.25 62 LYS B O 1
ATOM 1661 N N . GLU B 1 63 ? 10.906 -13.117 5.488 1 87.38 63 GLU B N 1
ATOM 1662 C CA . GLU B 1 63 ? 11.945 -12.367 6.184 1 87.38 63 GLU B CA 1
ATOM 1663 C C . GLU B 1 63 ? 11.43 -11 6.633 1 87.38 63 GLU B C 1
ATOM 1665 O O . GLU B 1 63 ? 12.039 -10.344 7.48 1 87.38 63 GLU B O 1
ATOM 1670 N N . ASN B 1 64 ? 10.297 -10.586 6.086 1 85.62 64 ASN B N 1
ATOM 1671 C CA . ASN B 1 64 ? 9.883 -9.211 6.301 1 85.62 64 ASN B CA 1
ATOM 1672 C C . ASN B 1 64 ? 8.547 -9.133 7.035 1 85.62 64 ASN B C 1
ATOM 1674 O O . ASN B 1 64 ? 8.016 -8.039 7.258 1 85.62 64 ASN B O 1
ATOM 1678 N N . ILE B 1 65 ? 7.941 -10.219 7.344 1 85.44 65 ILE B N 1
ATOM 1679 C CA . ILE B 1 65 ? 6.688 -10.219 8.094 1 85.44 65 ILE B CA 1
ATOM 1680 C C . ILE B 1 65 ? 6.824 -11.094 9.328 1 85.44 65 ILE B C 1
ATOM 1682 O O . ILE B 1 65 ? 7.738 -11.922 9.422 1 85.44 65 ILE B O 1
ATOM 1686 N N . GLU B 1 66 ? 5.945 -10.812 10.344 1 82.56 66 GLU B N 1
ATOM 1687 C CA . GLU B 1 66 ? 5.914 -11.641 11.547 1 82.56 66 GLU B CA 1
ATOM 1688 C C . GLU B 1 66 ? 5.402 -13.047 11.227 1 82.56 66 GLU B C 1
ATOM 1690 O O . GLU B 1 66 ? 4.496 -13.211 10.414 1 82.56 66 GLU B O 1
ATOM 1695 N N . GLU B 1 67 ? 5.883 -14 11.906 1 74.38 67 GLU B N 1
ATOM 1696 C CA . GLU B 1 67 ? 5.547 -15.398 11.656 1 74.38 67 GLU B CA 1
ATOM 1697 C C . GLU B 1 67 ? 4.148 -15.727 12.18 1 74.38 67 GLU B C 1
ATOM 1699 O O . GLU B 1 67 ? 3.643 -15.062 13.086 1 74.38 67 GLU B O 1
ATOM 1704 N N . ARG B 1 68 ? 3.58 -16.75 11.609 1 74.88 68 ARG B N 1
ATOM 1705 C CA . ARG B 1 68 ? 2.367 -17.438 12.047 1 74.88 68 ARG B CA 1
ATOM 1706 C C . ARG B 1 68 ? 1.157 -16.516 11.969 1 74.88 68 ARG B C 1
ATOM 1708 O O . ARG B 1 68 ? 0.26 -16.578 12.805 1 74.88 68 ARG B O 1
ATOM 1715 N N . LYS B 1 69 ? 1.173 -15.578 11.078 1 86.75 69 LYS B N 1
ATOM 1716 C CA . LYS B 1 69 ? -0.002 -14.75 10.828 1 86.75 69 LYS B CA 1
ATOM 1717 C C . LYS B 1 69 ? -0.668 -15.117 9.508 1 86.75 69 LYS B C 1
ATOM 1719 O O . LYS B 1 69 ? -0.006 -15.602 8.586 1 86.75 69 LYS B O 1
ATOM 1724 N N . GLU B 1 70 ? -1.963 -15.039 9.516 1 96.62 70 GLU B N 1
ATOM 1725 C CA . GLU B 1 70 ? -2.699 -15.273 8.273 1 96.62 70 GLU B CA 1
ATOM 1726 C C . GLU B 1 70 ? -2.285 -14.273 7.195 1 96.62 70 GLU B C 1
ATOM 1728 O O . GLU B 1 70 ? -1.945 -13.125 7.5 1 96.62 70 GLU B O 1
ATOM 1733 N N . ILE B 1 71 ? -2.248 -14.805 5.949 1 97.94 71 ILE B N 1
ATOM 1734 C CA . ILE B 1 71 ? -1.861 -13.938 4.836 1 97.94 71 ILE B CA 1
ATOM 1735 C C . ILE B 1 71 ? -2.969 -13.93 3.785 1 97.94 71 ILE B C 1
ATOM 1737 O O . ILE B 1 71 ? -3.514 -14.977 3.434 1 97.94 71 ILE B O 1
ATOM 1741 N N . MET B 1 72 ? -3.408 -12.812 3.395 1 98.5 72 MET B N 1
ATOM 1742 C CA . MET B 1 72 ? -4.219 -12.617 2.193 1 98.5 72 MET B CA 1
ATOM 1743 C C . MET B 1 72 ? -3.361 -12.109 1.038 1 98.5 72 MET B C 1
ATOM 1745 O O . MET B 1 72 ? -2.871 -10.977 1.072 1 98.5 72 MET B O 1
ATOM 1749 N N . LEU B 1 73 ? -3.141 -12.922 0.034 1 98.25 73 LEU B N 1
ATOM 1750 C CA . LEU B 1 73 ? -2.344 -12.555 -1.133 1 98.25 73 LEU B CA 1
ATOM 1751 C C . LEU B 1 73 ? -3.232 -12.016 -2.25 1 98.25 73 LEU B C 1
ATOM 1753 O O . LEU B 1 73 ? -4.195 -12.672 -2.652 1 98.25 73 LEU B O 1
ATOM 1757 N N . LEU B 1 74 ? -2.943 -10.867 -2.719 1 97.94 74 LEU B N 1
ATOM 1758 C CA . LEU B 1 74 ? -3.707 -10.219 -3.783 1 97.94 74 LEU B CA 1
ATOM 1759 C C . LEU B 1 74 ? -2.793 -9.789 -4.926 1 97.94 74 LEU B C 1
ATOM 1761 O O . LEU B 1 74 ? -1.751 -9.172 -4.691 1 97.94 74 LEU B O 1
ATOM 1765 N N . SER B 1 75 ? -3.197 -10.109 -6.176 1 96.56 75 SER B N 1
ATOM 1766 C CA . SER B 1 75 ? -2.439 -9.664 -7.34 1 96.56 75 SER B CA 1
ATOM 1767 C C . SER B 1 75 ? -2.66 -8.18 -7.605 1 96.56 75 SER B C 1
ATOM 1769 O O . SER B 1 75 ? -3.791 -7.688 -7.535 1 96.56 75 SER B O 1
ATOM 1771 N N . GLN B 1 76 ? -1.583 -7.477 -7.852 1 94.25 76 GLN B N 1
ATOM 1772 C CA . GLN B 1 76 ? -1.655 -6.039 -8.094 1 94.25 76 GLN B CA 1
ATOM 1773 C C . GLN B 1 76 ? -0.641 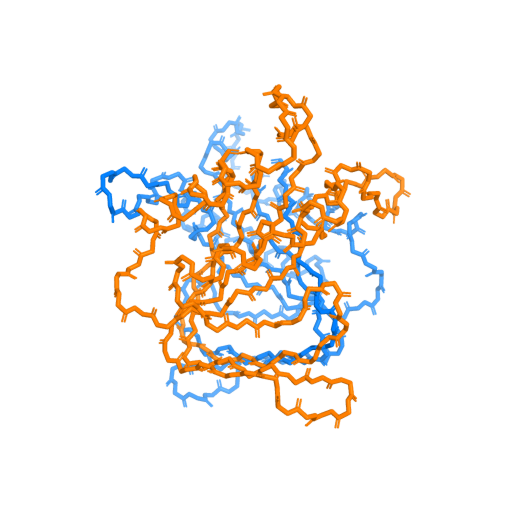-5.602 -9.148 1 94.25 76 GLN B C 1
ATOM 1775 O O . GLN B 1 76 ? 0.438 -5.113 -8.812 1 94.25 76 GLN B O 1
ATOM 1780 N N . PHE B 1 77 ? -1.027 -5.672 -10.336 1 92.44 77 PHE B N 1
ATOM 1781 C CA . PHE B 1 77 ? -0.133 -5.281 -11.422 1 92.44 77 PHE B CA 1
ATOM 1782 C C . PHE B 1 77 ? 0.021 -3.766 -11.484 1 92.44 77 PHE B C 1
ATOM 1784 O O . PHE B 1 77 ? 0.99 -3.258 -12.047 1 92.44 77 PHE B O 1
ATOM 1791 N N . THR B 1 78 ? -0.902 -3.066 -10.797 1 90.44 78 THR B N 1
ATOM 1792 C CA . THR B 1 78 ? -0.879 -1.608 -10.812 1 90.44 78 THR B CA 1
ATOM 1793 C C . THR B 1 78 ? 0.32 -1.075 -10.039 1 90.44 78 THR B C 1
ATOM 1795 O O . THR B 1 78 ? 0.666 0.103 -10.148 1 90.44 78 THR B O 1
ATOM 1798 N N . LEU B 1 79 ? 0.971 -1.949 -9.258 1 91.56 79 LEU B N 1
ATOM 1799 C CA . LEU B 1 79 ? 2.207 -1.563 -8.586 1 91.56 79 LEU B CA 1
ATOM 1800 C C . LEU B 1 79 ? 3.281 -1.185 -9.602 1 91.56 79 LEU B C 1
ATOM 1802 O O . LEU B 1 79 ? 4.234 -0.475 -9.266 1 91.56 79 LEU B O 1
ATOM 1806 N N . MET B 1 80 ? 3.119 -1.645 -10.844 1 88.69 80 MET B N 1
ATOM 1807 C CA . MET B 1 80 ? 4.105 -1.375 -11.883 1 88.69 80 MET B CA 1
ATOM 1808 C C . MET B 1 80 ? 3.686 -0.184 -12.734 1 88.69 80 MET B C 1
ATOM 1810 O O . MET B 1 80 ? 4.281 0.075 -13.781 1 88.69 80 MET B O 1
ATOM 1814 N N . ALA B 1 81 ? 2.658 0.472 -12.328 1 85.88 81 ALA B N 1
ATOM 1815 C CA . ALA B 1 81 ? 2.166 1.613 -13.094 1 85.88 81 ALA B CA 1
ATOM 1816 C C . ALA B 1 81 ? 3.205 2.73 -13.148 1 85.88 81 ALA B C 1
ATOM 1818 O O . ALA B 1 81 ? 3.855 3.027 -12.141 1 85.88 81 ALA B O 1
ATOM 1819 N N . ARG B 1 82 ? 3.432 3.174 -14.359 1 79.81 82 ARG B N 1
ATOM 1820 C CA . ARG B 1 82 ? 4.246 4.363 -14.578 1 79.81 82 ARG B CA 1
ATOM 1821 C C . ARG B 1 82 ? 3.43 5.473 -15.234 1 79.81 82 ARG B C 1
ATOM 1823 O O . ARG B 1 82 ? 2.566 5.203 -16.078 1 79.81 82 ARG B O 1
ATOM 1830 N N . PHE B 1 83 ? 3.541 6.605 -14.742 1 69.88 83 PHE B N 1
ATOM 1831 C CA . PHE B 1 83 ? 2.709 7.688 -15.25 1 69.88 83 PHE B CA 1
ATOM 1832 C C . PHE B 1 83 ? 3.482 8.539 -16.25 1 69.88 83 PHE B C 1
ATOM 1834 O O . PHE B 1 83 ? 4.602 8.969 -15.969 1 69.88 83 PHE B O 1
ATOM 1841 N N . LYS B 1 84 ? 3.047 8.281 -17.531 1 62.81 84 LYS B N 1
ATOM 1842 C CA . LYS B 1 84 ? 3.422 9.172 -18.625 1 62.81 84 LYS B CA 1
ATOM 1843 C C . LYS B 1 84 ? 2.271 10.109 -18.984 1 62.81 84 LYS B C 1
ATOM 1845 O O . LYS B 1 84 ? 1.233 9.664 -19.469 1 62.81 84 LYS B O 1
ATOM 1850 N N . LYS B 1 85 ? 2.314 11.164 -18.953 1 58.38 85 LYS B N 1
ATOM 1851 C CA . LYS B 1 85 ? 1.325 12.148 -19.391 1 58.38 85 LYS B CA 1
ATOM 1852 C C . LYS B 1 85 ? -0.045 11.852 -18.781 1 58.38 85 LYS B C 1
ATOM 1854 O O . LYS B 1 85 ? -0.997 11.555 -19.516 1 58.38 85 LYS B O 1
ATOM 1859 N N . ASN B 1 86 ? -0.457 11.594 -17.672 1 63.91 86 ASN B N 1
ATOM 1860 C CA . ASN B 1 86 ? -1.692 11.578 -16.891 1 63.91 86 ASN B CA 1
ATOM 1861 C C . ASN B 1 86 ? -2.352 10.203 -16.922 1 63.91 86 ASN B C 1
ATOM 1863 O O . ASN B 1 86 ? -3.445 10.023 -16.375 1 63.91 86 ASN B O 1
ATOM 1867 N N . LYS B 1 87 ? -1.832 9.367 -17.844 1 70.19 87 LYS B N 1
ATOM 1868 C CA . LYS B 1 87 ? -2.43 8.039 -17.828 1 70.19 87 LYS B CA 1
ATOM 1869 C C . LYS B 1 87 ? -1.42 6.984 -17.391 1 70.19 87 LYS B C 1
ATOM 1871 O O . LYS B 1 87 ? -0.248 7.039 -17.766 1 70.19 87 LYS B O 1
ATOM 1876 N N . PRO B 1 88 ? -1.997 6.047 -16.516 1 79.38 88 PRO B N 1
ATOM 1877 C CA . PRO B 1 88 ? -1.053 5.008 -16.094 1 79.38 88 PRO B CA 1
ATOM 1878 C C . PRO B 1 88 ? -0.699 4.043 -17.219 1 79.38 88 PRO B C 1
ATOM 1880 O O . PRO B 1 88 ? -1.556 3.709 -18.047 1 79.38 88 PRO B O 1
ATOM 1883 N N . ASP B 1 89 ? 0.534 3.805 -17.375 1 83.81 89 ASP B N 1
ATOM 1884 C CA . ASP B 1 89 ? 1.077 2.803 -18.281 1 83.81 89 ASP B CA 1
ATOM 1885 C C . ASP B 1 89 ? 1.526 1.556 -17.531 1 83.81 89 ASP B C 1
ATOM 1887 O O . ASP B 1 89 ? 2.281 1.652 -16.547 1 83.81 89 ASP B O 1
ATOM 1891 N N . PHE B 1 90 ? 1.007 0.338 -17.984 1 86.56 90 PHE B N 1
ATOM 1892 C CA . PHE B 1 90 ? 1.316 -0.901 -17.281 1 86.56 90 PHE B CA 1
ATOM 1893 C C . PHE B 1 90 ? 2.258 -1.771 -18.109 1 86.56 90 PHE B C 1
ATOM 1895 O O . PHE B 1 90 ? 2.275 -2.994 -17.953 1 86.56 90 PHE B O 1
ATOM 1902 N N . HIS B 1 91 ? 2.992 -1.139 -18.922 1 87.38 91 HIS B N 1
ATOM 1903 C CA . HIS B 1 91 ? 3.902 -1.859 -19.797 1 87.38 91 HIS B CA 1
ATOM 1904 C C . HIS B 1 91 ? 4.996 -2.564 -19.016 1 87.38 91 HIS B C 1
ATOM 1906 O O . HIS B 1 91 ? 5.621 -3.504 -19.516 1 87.38 91 HIS B O 1
ATOM 1912 N N . HIS B 1 92 ? 5.188 -2.195 -17.891 1 89.75 92 HIS B N 1
ATOM 1913 C CA . HIS B 1 92 ? 6.262 -2.752 -17.078 1 89.75 92 HIS B CA 1
ATOM 1914 C C . HIS B 1 92 ? 5.781 -3.967 -16.281 1 89.75 92 HIS B C 1
ATOM 1916 O O . HIS B 1 92 ? 6.582 -4.645 -15.633 1 89.75 92 HIS B O 1
ATOM 1922 N N . ALA B 1 93 ? 4.559 -4.258 -16.375 1 90.81 93 ALA B N 1
ATOM 1923 C CA . ALA B 1 93 ? 4.027 -5.461 -15.734 1 90.81 93 ALA B CA 1
ATOM 1924 C C . ALA B 1 93 ? 4.387 -6.711 -16.531 1 90.81 93 ALA B C 1
ATOM 1926 O O . ALA B 1 93 ? 4.375 -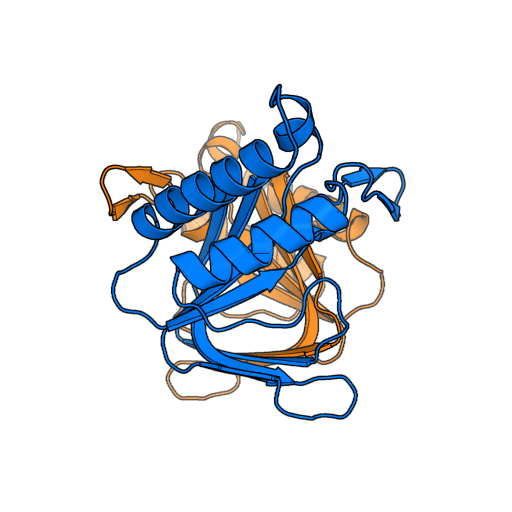6.688 -17.766 1 90.81 93 ALA B O 1
ATOM 1927 N N . SER B 1 94 ? 4.633 -7.77 -15.859 1 91.06 94 SER B N 1
ATOM 1928 C CA . SER B 1 94 ? 5.027 -9.023 -16.5 1 91.06 94 SER B CA 1
ATOM 1929 C C . SER B 1 94 ? 3.865 -9.641 -17.266 1 91.06 94 SER B C 1
ATOM 1931 O O . SER B 1 94 ? 2.715 -9.227 -17.109 1 91.06 94 SER B O 1
ATOM 1933 N N . ASN B 1 95 ? 4.258 -10.594 -18.094 1 91.06 95 ASN B N 1
ATOM 1934 C CA . ASN B 1 95 ? 3.242 -11.398 -18.766 1 91.06 95 ASN B CA 1
ATOM 1935 C C . ASN B 1 95 ? 2.232 -11.977 -17.781 1 91.06 95 ASN B C 1
ATOM 1937 O O . ASN B 1 95 ? 2.615 -12.594 -16.797 1 91.06 95 ASN B O 1
ATOM 1941 N N . PRO B 1 96 ? 0.967 -11.797 -18.125 1 93.81 96 PRO B N 1
ATOM 1942 C CA . PRO B 1 96 ? -0.067 -12.211 -17.172 1 93.81 96 PRO B CA 1
ATOM 1943 C C . PRO B 1 96 ? -0.058 -13.711 -16.906 1 93.81 96 PRO B C 1
ATOM 1945 O O . PRO B 1 96 ? -0.364 -14.141 -15.789 1 93.81 96 PRO B O 1
ATOM 1948 N N . GLU B 1 97 ? 0.304 -14.492 -17.875 1 94.06 97 GLU B N 1
ATOM 1949 C CA . GLU B 1 97 ? 0.298 -15.938 -17.672 1 94.06 97 GLU B CA 1
ATOM 1950 C C . GLU B 1 97 ? 1.378 -16.359 -16.688 1 94.06 97 GLU B C 1
ATOM 1952 O O . GLU B 1 97 ? 1.115 -17.156 -15.773 1 94.06 97 GLU B O 1
ATOM 1957 N N . ILE B 1 98 ? 2.533 -15.836 -16.828 1 93.5 98 ILE B N 1
ATOM 1958 C CA . ILE B 1 98 ? 3.635 -16.156 -15.93 1 93.5 98 ILE B CA 1
ATOM 1959 C C . ILE B 1 98 ? 3.34 -15.609 -14.539 1 93.5 98 ILE B C 1
ATOM 1961 O O . ILE B 1 98 ? 3.549 -16.297 -13.539 1 93.5 98 ILE B O 1
ATOM 1965 N N . ALA B 1 99 ? 2.867 -14.398 -14.562 1 95.12 99 ALA B N 1
ATOM 1966 C CA . ALA B 1 99 ? 2.553 -13.758 -13.281 1 95.12 99 ALA B CA 1
ATOM 1967 C C . ALA B 1 99 ? 1.509 -14.555 -12.508 1 95.12 99 ALA B C 1
ATOM 1969 O O . ALA B 1 99 ? 1.604 -14.695 -11.289 1 95.12 99 ALA B O 1
ATOM 1970 N N . LYS B 1 100 ? 0.528 -15.055 -13.234 1 97.19 100 LYS B N 1
ATOM 1971 C CA . LYS B 1 100 ? -0.523 -15.867 -12.633 1 97.19 100 LYS B CA 1
ATOM 1972 C C . LYS B 1 100 ? 0.054 -17.141 -11.992 1 97.19 100 LYS B C 1
ATOM 1974 O O . LYS B 1 100 ? -0.273 -17.469 -10.852 1 97.19 100 LYS B O 1
ATOM 1979 N N . ASP B 1 101 ? 0.9 -17.781 -12.734 1 97.19 101 ASP B N 1
ATOM 1980 C CA . ASP B 1 101 ? 1.499 -19.016 -12.234 1 97.19 101 ASP B CA 1
ATOM 1981 C C . ASP B 1 101 ? 2.377 -18.75 -11.016 1 97.19 101 ASP B C 1
ATOM 1983 O O . ASP B 1 101 ? 2.355 -19.516 -10.055 1 97.19 101 ASP B O 1
ATOM 1987 N N . VAL B 1 102 ? 3.15 -17.688 -11.047 1 96.88 102 VAL B N 1
ATOM 1988 C CA . VAL B 1 102 ? 3.977 -17.312 -9.906 1 96.88 102 VAL B CA 1
ATOM 1989 C C . VAL B 1 102 ? 3.086 -17 -8.703 1 96.88 102 VAL B C 1
ATOM 1991 O O . VAL B 1 102 ? 3.373 -17.422 -7.582 1 96.88 102 VAL B O 1
ATOM 1994 N N . PHE B 1 103 ? 2.008 -16.312 -8.953 1 97.75 103 PHE B N 1
ATOM 1995 C CA . PHE B 1 103 ? 1.063 -15.906 -7.918 1 97.75 103 PHE B CA 1
ATOM 1996 C C . PHE B 1 103 ? 0.516 -17.125 -7.176 1 97.75 103 PHE B C 1
ATOM 1998 O O . PHE B 1 103 ? 0.557 -17.172 -5.945 1 97.75 103 PHE B O 1
ATOM 2005 N N . TYR B 1 104 ? 0.025 -18.047 -7.848 1 98.25 104 TYR B N 1
ATOM 2006 C CA . TYR B 1 104 ? -0.614 -19.188 -7.211 1 98.25 104 TYR B CA 1
ATOM 2007 C C . TYR B 1 104 ? 0.42 -20.109 -6.562 1 98.25 104 TYR B C 1
ATOM 2009 O O . TYR B 1 104 ? 0.158 -20.703 -5.52 1 98.25 104 TYR B O 1
ATOM 2017 N N . MET B 1 105 ? 1.588 -20.234 -7.16 1 98.12 105 MET B N 1
ATOM 2018 C CA . MET B 1 105 ? 2.65 -21 -6.504 1 98.12 105 MET B CA 1
ATOM 2019 C C . MET B 1 105 ? 3.068 -20.328 -5.199 1 98.12 105 MET B C 1
ATOM 2021 O O . MET B 1 105 ? 3.293 -21 -4.195 1 98.12 105 MET B O 1
ATOM 2025 N N . LEU B 1 106 ? 3.207 -19.047 -5.258 1 97.62 106 LEU B N 1
ATOM 2026 C CA . LEU B 1 106 ? 3.533 -18.266 -4.062 1 97.62 106 LEU B CA 1
ATOM 2027 C C . LEU B 1 106 ? 2.461 -18.453 -2.99 1 97.62 106 LEU B C 1
ATOM 2029 O O . LEU B 1 106 ? 2.779 -18.625 -1.811 1 97.62 106 LEU B O 1
ATOM 2033 N N . LYS B 1 107 ? 1.202 -18.391 -3.418 1 98.19 107 LYS B N 1
ATOM 2034 C CA . LYS B 1 107 ? 0.083 -18.641 -2.514 1 98.19 107 LYS B CA 1
ATOM 2035 C C . LYS B 1 107 ? 0.254 -19.969 -1.773 1 98.19 107 LYS B C 1
ATOM 2037 O O . LYS B 1 107 ? 0.069 -20.031 -0.557 1 98.19 107 LYS B O 1
ATOM 2042 N N . ASP B 1 108 ? 0.612 -20.969 -2.52 1 98.06 108 ASP B N 1
ATOM 2043 C CA . ASP B 1 108 ? 0.77 -22.312 -1.946 1 98.06 108 ASP B CA 1
ATOM 2044 C C . ASP B 1 108 ? 1.963 -22.359 -0.995 1 98.06 108 ASP B C 1
ATOM 2046 O O . ASP B 1 108 ? 1.866 -22.906 0.101 1 98.06 108 ASP B O 1
ATOM 2050 N N . LEU B 1 109 ? 3.039 -21.781 -1.401 1 97.25 109 LEU B N 1
ATOM 2051 C CA . LEU B 1 109 ? 4.25 -21.797 -0.586 1 97.25 109 LEU B CA 1
ATOM 2052 C C . LEU B 1 109 ? 4.012 -21.078 0.745 1 97.25 109 LEU B C 1
ATOM 2054 O O . LEU B 1 109 ? 4.523 -21.516 1.78 1 97.25 109 LEU B O 1
ATOM 2058 N N . LEU B 1 110 ? 3.229 -20.031 0.699 1 96.88 110 LEU B N 1
ATOM 2059 C CA . LEU B 1 110 ? 2.959 -19.234 1.893 1 96.88 110 LEU B CA 1
ATOM 2060 C C . LEU B 1 110 ? 1.809 -19.828 2.695 1 96.88 110 LEU B C 1
ATOM 2062 O O . LEU B 1 110 ? 1.537 -19.406 3.816 1 96.88 110 LEU B O 1
ATOM 2066 N N . ARG B 1 111 ? 1.1 -20.844 2.072 1 96.75 111 ARG B N 1
ATOM 2067 C CA . ARG B 1 111 ? -0.154 -21.328 2.639 1 96.75 111 ARG B CA 1
ATOM 2068 C C . ARG B 1 111 ? -1.107 -20.172 2.928 1 96.75 111 ARG B C 1
ATOM 2070 O O . ARG B 1 111 ? -1.686 -20.094 4.016 1 96.75 111 ARG B O 1
ATOM 2077 N N . ALA B 1 112 ? -1.229 -19.281 1.962 1 98 112 ALA B N 1
ATOM 2078 C CA . ALA B 1 112 ? -1.985 -18.031 2.117 1 98 112 ALA B CA 1
ATOM 2079 C C . ALA B 1 112 ? -3.414 -18.188 1.603 1 98 112 ALA B C 1
ATOM 2081 O O . ALA B 1 112 ? -3.68 -19.047 0.748 1 98 112 ALA B O 1
ATOM 2082 N N . ASN B 1 113 ? -4.305 -17.438 2.213 1 98.12 113 ASN B N 1
ATOM 2083 C CA . ASN B 1 113 ? -5.539 -17.094 1.511 1 98.12 113 ASN B CA 1
ATOM 2084 C C . ASN B 1 113 ? -5.281 -16.156 0.339 1 98.12 113 ASN B C 1
ATOM 2086 O O . ASN B 1 113 ? -4.219 -15.531 0.261 1 98.12 113 ASN B O 1
ATOM 2090 N N . SER B 1 114 ? -6.273 -16.094 -0.595 1 97.06 114 SER B N 1
ATOM 2091 C CA . SER B 1 114 ? -6.004 -15.211 -1.729 1 97.06 114 SER B CA 1
ATOM 2092 C C . SER B 1 114 ? -7.297 -14.75 -2.389 1 97.06 114 SER B C 1
ATOM 2094 O O . SER B 1 114 ? -8.359 -15.344 -2.178 1 97.06 114 SER B O 1
ATOM 2096 N N . GLY B 1 115 ? -7.133 -13.688 -3.123 1 96.12 115 GLY B N 1
ATOM 2097 C CA . GLY B 1 115 ? -8.148 -13.383 -4.117 1 96.12 115 GLY B CA 1
ATOM 2098 C C . GLY B 1 115 ? -8.039 -14.25 -5.359 1 96.12 115 GLY B C 1
ATOM 2099 O O . GLY B 1 115 ? -7.672 -15.422 -5.277 1 96.12 115 GLY B O 1
ATOM 2100 N N . ILE B 1 116 ? -8.562 -13.734 -6.414 1 96 116 ILE B N 1
ATOM 2101 C CA . ILE B 1 116 ? -8.484 -14.344 -7.73 1 96 116 ILE B CA 1
ATOM 2102 C C . ILE B 1 116 ? -7.629 -13.477 -8.656 1 96 116 ILE B C 1
ATOM 2104 O O . ILE B 1 116 ? -7.852 -12.266 -8.758 1 96 116 ILE B O 1
ATOM 2108 N N . PHE B 1 117 ? -6.66 -14.117 -9.297 1 96.38 117 PHE B N 1
ATOM 2109 C CA . PHE B 1 117 ? -5.688 -13.383 -10.102 1 96.38 117 PHE B CA 1
ATOM 2110 C C . PHE B 1 117 ? -6.387 -12.57 -11.188 1 96.38 117 PHE B C 1
ATOM 2112 O O . PHE B 1 117 ? -7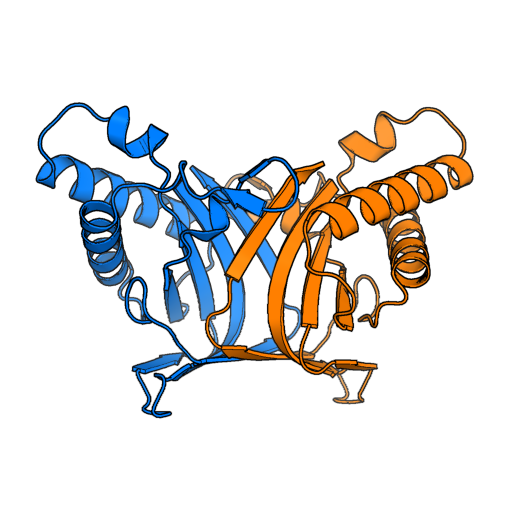.227 -13.102 -11.914 1 96.38 117 PHE B O 1
ATOM 2119 N N . ARG B 1 118 ? -6.051 -11.297 -11.242 1 91.81 118 ARG B N 1
ATOM 2120 C CA . ARG B 1 118 ? -6.492 -10.344 -12.258 1 91.81 118 ARG B CA 1
ATOM 2121 C C . ARG B 1 118 ? -8.008 -10.375 -12.414 1 91.81 118 ARG B C 1
ATOM 2123 O O . ARG B 1 118 ? -8.523 -10.461 -13.531 1 91.81 118 ARG B O 1
ATOM 2130 N N . THR B 1 119 ? -8.727 -10.383 -11.328 1 92.38 119 THR B N 1
ATOM 2131 C CA . THR B 1 119 ? -10.18 -10.375 -11.281 1 92.38 119 THR B CA 1
ATOM 2132 C C . THR B 1 119 ? -10.688 -9.203 -10.438 1 92.38 119 THR B C 1
ATOM 2134 O O . THR B 1 119 ? -10.047 -8.82 -9.453 1 92.38 119 THR B O 1
ATOM 2137 N N . THR B 1 120 ? -11.812 -8.688 -10.867 1 93.12 120 THR B N 1
ATOM 2138 C CA . THR B 1 120 ? -12.453 -7.648 -10.062 1 93.12 120 THR B CA 1
ATOM 2139 C C . THR B 1 120 ? -13 -8.234 -8.766 1 93.12 120 THR B C 1
ATOM 2141 O O . THR B 1 120 ? -13.812 -9.156 -8.789 1 93.12 120 THR B O 1
ATOM 2144 N N . LEU B 1 121 ? -12.531 -7.684 -7.691 1 96.88 121 LEU B N 1
ATOM 2145 C CA . LEU B 1 121 ? -12.922 -8.172 -6.375 1 96.88 121 LEU B CA 1
ATOM 2146 C C . LEU B 1 121 ? -13.367 -7.012 -5.484 1 96.88 121 LEU B C 1
ATOM 2148 O O . LEU B 1 121 ? -12.938 -5.875 -5.676 1 96.88 121 LEU B O 1
ATOM 2152 N N . GLN B 1 122 ? -14.273 -7.32 -4.621 1 97.62 122 GLN B N 1
ATOM 2153 C CA . GLN B 1 122 ? -14.586 -6.426 -3.51 1 97.62 122 GLN B CA 1
ATOM 2154 C C . GLN B 1 122 ? -13.742 -6.762 -2.281 1 97.62 122 GLN B C 1
ATOM 2156 O O . GLN B 1 122 ? -13.742 -7.906 -1.822 1 97.62 122 GLN B O 1
ATOM 2161 N N . ILE B 1 123 ? -13.039 -5.797 -1.777 1 98.19 123 ILE B N 1
ATOM 2162 C CA . ILE B 1 123 ? -12.156 -6.016 -0.639 1 98.19 123 ILE B CA 1
ATOM 2163 C C . ILE B 1 123 ? -12.578 -5.121 0.523 1 98.19 123 ILE B C 1
ATOM 2165 O O . ILE B 1 123 ? -12.758 -3.914 0.35 1 98.19 123 ILE B O 1
ATOM 2169 N N . GLU B 1 124 ? -12.82 -5.723 1.627 1 98.31 124 GLU B N 1
ATOM 2170 C CA . GLU B 1 124 ? -13.109 -5.023 2.875 1 98.31 124 GLU B CA 1
ATOM 2171 C C . GLU B 1 124 ? -12.039 -5.297 3.924 1 98.31 124 GLU B C 1
ATOM 2173 O O . GLU B 1 124 ? -11.703 -6.453 4.191 1 98.31 124 GLU B O 1
ATOM 2178 N N . THR B 1 125 ? -11.516 -4.238 4.492 1 98.06 125 THR B N 1
ATOM 2179 C CA . THR B 1 125 ? -10.461 -4.418 5.488 1 98.06 125 THR B CA 1
ATOM 2180 C C . THR B 1 125 ? -10.758 -3.6 6.738 1 98.06 125 THR B C 1
ATOM 2182 O O . THR B 1 125 ? -11.414 -2.561 6.668 1 98.06 125 THR B O 1
ATOM 2185 N N . LYS B 1 126 ? -10.383 -4.113 7.789 1 97.62 126 LYS B N 1
ATOM 2186 C CA . LYS B 1 126 ? -10.383 -3.438 9.078 1 97.62 126 LYS B CA 1
ATOM 2187 C C . LYS B 1 126 ? -9.07 -3.668 9.82 1 97.62 126 LYS B C 1
ATOM 2189 O O . LYS B 1 126 ? -8.531 -4.777 9.812 1 97.62 126 LYS B O 1
ATOM 2194 N N . GLY B 1 127 ? -8.531 -2.564 10.391 1 96.25 127 GLY B N 1
ATOM 2195 C CA . GLY B 1 127 ? -7.297 -2.721 11.141 1 96.25 127 GLY B CA 1
ATOM 2196 C C . GLY B 1 127 ? -7.004 -1.548 12.055 1 96.25 127 GLY B C 1
ATOM 2197 O O . GLY B 1 127 ? -7.367 -0.41 11.75 1 96.25 127 GLY B O 1
ATOM 2198 N N . GLN B 1 128 ? -6.305 -1.914 13.109 1 93.56 128 GLN B N 1
ATOM 2199 C CA . GLN B 1 128 ? -5.777 -0.894 14.008 1 93.56 128 GLN B CA 1
ATOM 2200 C C . GLN B 1 128 ? -4.285 -0.672 13.773 1 93.56 128 GLN B C 1
ATOM 2202 O O . GLN B 1 128 ? -3.533 -1.629 13.578 1 93.56 128 GLN B O 1
ATOM 2207 N N . ASN B 1 129 ? -3.887 0.607 13.797 1 89.94 129 ASN B N 1
ATOM 2208 C CA . ASN B 1 129 ? -2.486 0.967 13.602 1 89.94 129 ASN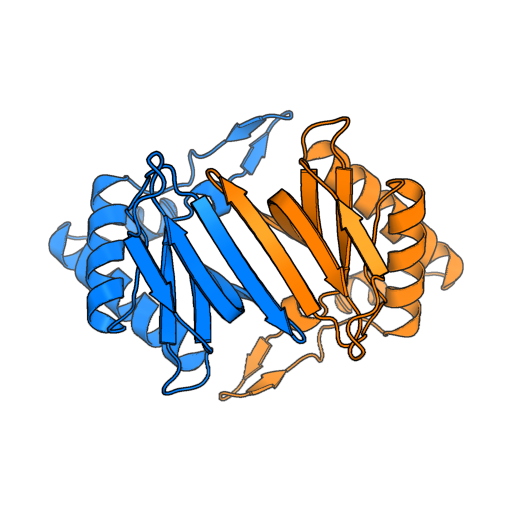 B CA 1
ATOM 2209 C C . ASN B 1 129 ? -1.888 0.269 12.383 1 89.94 129 ASN B C 1
ATOM 2211 O O . ASN B 1 129 ? -0.852 -0.39 12.492 1 89.94 129 ASN B O 1
ATOM 2215 N N . ILE B 1 130 ? -2.537 0.402 11.312 1 91.69 130 ILE B N 1
ATOM 2216 C CA . ILE B 1 130 ? -2.1 -0.233 10.078 1 91.69 130 ILE B CA 1
ATOM 2217 C C . ILE B 1 130 ? -0.734 0.314 9.672 1 91.69 130 ILE B C 1
ATOM 2219 O O . ILE B 1 130 ? -0.53 1.53 9.633 1 91.69 130 ILE B O 1
ATOM 2223 N N . ASN B 1 131 ? 0.179 -0.603 9.43 1 91.5 131 ASN B N 1
ATOM 2224 C CA . ASN B 1 131 ? 1.5 -0.296 8.891 1 91.5 131 ASN B CA 1
ATOM 2225 C C . ASN B 1 131 ? 1.632 -0.741 7.438 1 91.5 131 ASN B C 1
ATOM 2227 O O . ASN B 1 131 ? 1.31 -1.882 7.102 1 91.5 131 ASN B O 1
ATOM 2231 N N . THR B 1 132 ? 1.995 0.213 6.656 1 93.19 132 THR B N 1
ATOM 2232 C CA . THR B 1 132 ? 2.195 -0.076 5.242 1 93.19 132 THR B CA 1
ATOM 2233 C C . THR B 1 132 ? 3.684 -0.095 4.898 1 93.19 132 THR B C 1
ATOM 2235 O O . THR B 1 132 ? 4.406 0.861 5.191 1 93.19 132 THR B O 1
ATOM 2238 N N . ARG B 1 133 ? 4.09 -1.183 4.262 1 91.56 133 ARG B N 1
ATOM 2239 C CA . ARG B 1 133 ? 5.48 -1.349 3.846 1 91.56 133 ARG B CA 1
ATOM 2240 C C . ARG B 1 133 ? 5.574 -1.62 2.348 1 91.56 133 ARG B C 1
ATOM 2242 O O . ARG B 1 133 ? 4.742 -2.338 1.788 1 91.56 133 ARG B O 1
ATOM 2249 N N . PHE B 1 134 ? 6.5 -0.98 1.801 1 89.31 134 PHE B N 1
ATOM 2250 C CA . PHE B 1 134 ? 6.84 -1.253 0.409 1 89.31 134 PHE B CA 1
ATOM 2251 C C . PHE B 1 134 ? 8.133 -2.057 0.316 1 89.31 134 PHE B C 1
ATOM 2253 O O . PHE B 1 134 ? 9.156 -1.669 0.888 1 89.31 134 PHE B O 1
ATOM 2260 N N . LEU B 1 135 ? 8.031 -3.197 -0.344 1 83.75 135 LEU B N 1
ATOM 2261 C CA . LEU B 1 135 ? 9.164 -4.102 -0.492 1 83.75 135 LEU B CA 1
ATOM 2262 C C . LEU B 1 135 ? 9.477 -4.352 -1.965 1 83.75 135 LEU B C 1
ATOM 2264 O O . LEU B 1 135 ? 8.562 -4.594 -2.762 1 83.75 135 LEU B O 1
ATOM 2268 N N . LYS B 1 136 ? 10.711 -4.105 -2.326 1 83.56 136 LYS B N 1
ATOM 2269 C CA . LYS B 1 136 ? 11.141 -4.387 -3.693 1 83.56 136 LYS B CA 1
ATOM 2270 C C . LYS B 1 136 ? 12.328 -5.348 -3.713 1 83.56 136 LYS B C 1
ATOM 2272 O O . LYS B 1 136 ? 13.312 -5.141 -3 1 83.56 136 LYS B O 1
ATOM 2277 N N . LEU B 1 137 ? 12.094 -6.465 -4.383 1 79.69 137 LEU B N 1
ATOM 2278 C CA . LEU B 1 137 ? 13.164 -7.426 -4.609 1 79.69 137 LEU B CA 1
ATOM 2279 C C . LEU B 1 137 ? 13.898 -7.125 -5.914 1 79.69 137 LEU B C 1
ATOM 2281 O O . LEU B 1 137 ? 13.266 -6.91 -6.953 1 79.69 137 LEU B O 1
#

Organism: NCBI:txid646526

Secondary structure (DSSP, 8-state):
-EEEEEEESEEEEE-TT--EEEEESSEEEEEEE-BHHHHHHS-S-HHHHHHHHHHHHHHHHHHHS-TT-EEEEEE-GGGG-EEETTEEE-TTBPPHHHHHHHHHHHHHHHT-EE--TT---EEEEEEES--EEEEE-/-EEEEEEESEEEEE-TT--EEEEESSEEEEEEE-BHHHHHHS-S-HHHHHHHHHHHHHHHHHHHS-TT-EEEEEE-GGGG-EEETTEEE-TTBPPHHHHHHHHHHHHHHHT-EE--TT---EEEEEEES--EEEEE-

Solvent-accessible surface area (backbone atoms only — not comparable to full-atom values): 14173 Å² total; per-residue (Å²): 60,40,36,39,39,31,47,30,48,29,39,41,33,21,36,88,84,66,44,82,66,38,70,46,52,59,24,34,40,35,37,37,23,51,36,26,68,61,59,68,68,52,84,76,56,68,68,58,49,32,51,48,53,19,50,51,47,46,55,53,50,60,57,71,48,77,82,96,48,48,37,40,43,34,70,30,56,46,51,39,44,41,77,59,89,78,41,78,38,58,79,44,29,36,59,66,68,56,47,47,52,22,48,54,48,29,32,59,76,67,69,35,45,42,68,58,76,90,53,67,31,34,41,36,38,34,20,64,57,62,45,47,34,64,46,77,103,59,39,35,39,39,32,47,31,49,30,36,41,34,21,36,85,83,68,44,80,65,36,73,46,52,59,24,33,41,36,36,38,24,53,34,28,67,61,57,67,70,52,84,75,56,68,68,57,50,32,51,48,54,19,51,52,49,47,55,54,48,58,59,72,48,79,82,95,47,47,37,40,41,35,71,29,56,45,50,40,45,39,77,58,89,75,41,76,38,58,79,44,30,34,60,65,68,58,46,46,53,20,48,53,50,30,32,59,77,65,69,37,46,42,69,59,76,90,53,66,32,32,42,37,39,33,21,65,58,61,44,46,35,66,46,76,102

Foldseek 3Di:
DKKKKKWFQKKWKAAPVRHTQDMFGTAMEIEDFDWAVQQVVDDDDLVVSLVVLLVVVLVQVPVPGDPPGAYEYEYDLCVCWDDDPNDTDSVGGHDQVSVQSSRVSNCVSNVHHYDHRPHDMDMDTHHDPMDIDMDDD/DKKKKKWFQKKWKAAPVRHTQDMFGTAMEIEDFDWAVQQVVDDDDLVVSLVVLLVVVLVQVPVPGDPPGAYEYEYDLCVCWDDDPNDTDSPGGHDQVSVQSSRVSNCVSNVHHYDHRPHDMDMDTHHDPMDIDMDDD

Nearest PDB structures (foldseek):
  3ko7-assembly2_D  TM=7.131E-01  e=9.611E-12  Plasmodium falciparum 3D7
  3lmu-assembly1_B  TM=7.556E-01  e=1.331E-10  Plasmodium falciparum 3D7
  3kod-assembly3_F  TM=7.056E-01  e=1.833E-10  Plasmodium falciparum 3D7
  3ko7-assembly3_F  TM=6.942E-01  e=2.233E-09  Plasmodium falciparum 3D7
  5xaq-assembly1_B  TM=7.550E-01  e=9.751E-09  Mus musculus

Radius of gyration: 18.43 Å; Cα contacts (8 Å, |Δi|>4): 622; chains: 2; bounding box: 41×51×41 Å

pLDDT: mean 91.87, std 7.5, range [58.09, 98.62]